Protein AF-A0A838TQT2-F1 (afdb_monomer_lite)

Secondary structure (DSSP, 8-state):
--PPP-PPP-TTTT---HHHHHHHHHHHHHHHTTT-HHHHHHHHHHHHHHH--SBTTB-HHHHHHHHHHTTSEEEETTTTEEEE-HHHHHHHHHHHHHHHHHT--S-SS-S-EEEEEEEEEEEEEEEEE--TT--GGGB-HHHHHHHHHHHH-SSS----GGG-EEEEEEEE----PPP-

Foldseek 3Di:
DDDDDDDPDDPVVVVDDLLRQLLVQLLVLCVVVVFQNVRSLVVSQVCCVVPVSDDPVDDSVNNVVVCVVVQQWDADPPPRGIGGDPVSVVVSVVVVCCVVPVPPDPDDFAFDFDPDFDDDDAFDPDKDQDDPPDDPVFWPPVQLQVQQCVVPNDPDRDGDSRSTIGTTGTDGGHDDDDDD

Radius of gyration: 27.87 Å; chains: 1; bounding box: 60×38×75 Å

pLDDT: mean 78.88, std 17.31, range [29.48, 96.0]

Sequence (180 aa):
MLGHNFSKYDPKQNGKSPFEKLLDAFTQLLTYTSGDVAEALSWLTELDKQYDLTNEEYGIGDFIEDLKEKGYIDENKQNGEIKITPKTEQGIRKKSLEEIFGKLKKTKQGNHNTFKPGGGDEINPETRAFQFGDTLEQIDFTASIRNAQINHGIDSFKMQEDDLEIKETGFKAQTSTVLM

Structure (mmCIF, N/CA/C/O backbone):
data_AF-A0A838TQT2-F1
#
_entry.id   AF-A0A838TQT2-F1
#
loop_
_atom_site.group_PDB
_atom_site.id
_atom_site.type_symbol
_atom_site.label_atom_id
_atom_site.label_alt_id
_atom_site.label_comp_id
_atom_site.label_asym_id
_atom_site.label_entity_id
_atom_site.label_seq_id
_atom_site.pdbx_PDB_ins_code
_atom_site.Cartn_x
_atom_site.Cartn_y
_atom_site.Cartn_z
_atom_site.occupancy
_atom_site.B_iso_or_equiv
_atom_site.auth_seq_id
_atom_site.auth_comp_id
_atom_site.auth_asym_id
_atom_site.auth_atom_id
_atom_site.pdbx_PDB_model_num
ATOM 1 N N . MET A 1 1 ? 25.675 -21.919 -10.572 1.00 45.66 1 MET A N 1
ATOM 2 C CA . MET A 1 1 ? 24.419 -21.138 -10.589 1.00 45.66 1 MET A CA 1
ATOM 3 C C . MET A 1 1 ? 23.723 -21.346 -9.256 1.00 45.66 1 MET A C 1
ATOM 5 O O . MET A 1 1 ? 23.476 -22.492 -8.904 1.00 45.66 1 MET A O 1
ATOM 9 N N . LEU A 1 2 ? 23.485 -20.282 -8.489 1.00 45.47 2 LEU A N 1
ATOM 10 C CA . LEU A 1 2 ? 22.696 -20.353 -7.256 1.00 45.47 2 LEU A CA 1
ATOM 11 C C . LEU A 1 2 ? 21.221 -20.486 -7.655 1.00 45.47 2 LEU A C 1
ATOM 13 O O . LEU A 1 2 ? 20.656 -19.568 -8.242 1.00 45.47 2 LEU A O 1
ATOM 17 N N . GLY A 1 3 ? 20.643 -21.668 -7.440 1.00 61.81 3 GLY A N 1
ATOM 18 C CA . GLY A 1 3 ? 19.238 -21.944 -7.741 1.00 61.81 3 GLY A CA 1
ATOM 19 C C . GLY A 1 3 ? 18.291 -21.271 -6.746 1.00 61.81 3 GLY A C 1
ATOM 20 O O . GLY A 1 3 ? 18.662 -20.993 -5.606 1.00 61.81 3 GLY A O 1
ATOM 21 N N . HIS A 1 4 ? 17.052 -21.026 -7.172 1.00 72.19 4 HIS A N 1
ATOM 22 C CA . HIS A 1 4 ? 15.995 -20.538 -6.290 1.00 72.19 4 HIS A CA 1
ATOM 23 C C . HIS A 1 4 ? 15.519 -21.665 -5.363 1.00 72.19 4 HIS A C 1
ATOM 25 O O . HIS A 1 4 ? 15.056 -22.702 -5.836 1.00 72.19 4 HIS A O 1
ATOM 31 N N . ASN A 1 5 ? 15.615 -21.449 -4.050 1.00 60.84 5 ASN A N 1
ATOM 32 C CA . ASN A 1 5 ? 15.057 -22.340 -3.036 1.00 60.84 5 ASN A CA 1
ATOM 33 C C . ASN A 1 5 ? 13.649 -21.866 -2.670 1.00 60.84 5 ASN A C 1
ATOM 35 O O . ASN A 1 5 ? 13.479 -20.768 -2.143 1.00 60.84 5 ASN A O 1
ATOM 39 N N . PHE A 1 6 ? 12.644 -22.694 -2.943 1.00 73.44 6 PHE A N 1
ATOM 40 C CA . PHE A 1 6 ? 11.276 -22.456 -2.498 1.00 73.44 6 PHE A CA 1
ATOM 41 C C . PHE A 1 6 ? 11.059 -23.204 -1.181 1.00 73.44 6 PHE A C 1
ATOM 43 O O . PHE A 1 6 ? 11.058 -24.433 -1.157 1.00 73.44 6 PHE A O 1
AT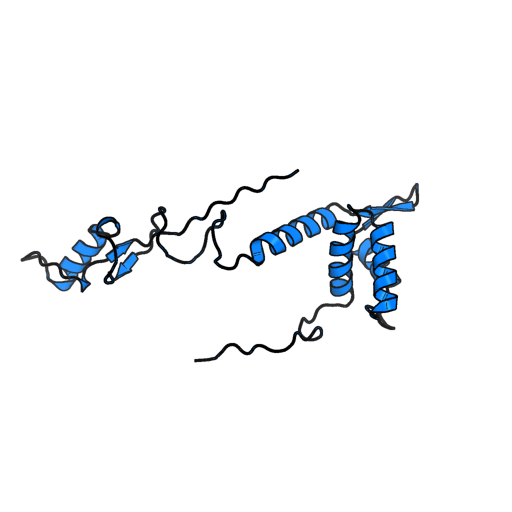OM 50 N N . SER A 1 7 ? 10.889 -22.472 -0.083 1.00 75.38 7 SER A N 1
ATOM 51 C CA . SER A 1 7 ? 10.489 -23.023 1.214 1.00 75.38 7 SER A CA 1
ATOM 52 C C . SER A 1 7 ? 9.015 -22.737 1.492 1.00 75.38 7 SER A C 1
ATOM 54 O O . SER A 1 7 ? 8.400 -21.863 0.877 1.00 75.38 7 SER A O 1
ATOM 56 N N . LYS A 1 8 ? 8.431 -23.477 2.441 1.00 70.50 8 LYS A N 1
ATOM 57 C CA . LYS A 1 8 ? 7.130 -23.102 3.005 1.00 70.50 8 LYS A CA 1
ATOM 58 C C . LYS A 1 8 ? 7.245 -21.714 3.642 1.00 70.50 8 LYS A C 1
ATOM 60 O O . LYS A 1 8 ? 8.283 -21.388 4.216 1.00 70.50 8 LYS A O 1
ATOM 65 N N . TYR A 1 9 ? 6.184 -20.920 3.513 1.00 66.62 9 TYR A N 1
ATOM 66 C CA . TYR A 1 9 ? 6.092 -19.600 4.130 1.00 66.62 9 TYR A CA 1
ATOM 67 C C . TYR A 1 9 ? 6.256 -19.729 5.648 1.00 66.62 9 TYR A C 1
ATOM 69 O O . TYR A 1 9 ? 5.469 -20.426 6.287 1.00 66.62 9 TYR A O 1
ATOM 77 N N . ASP A 1 10 ? 7.283 -19.082 6.201 1.00 64.12 10 ASP A N 1
ATOM 78 C CA . ASP A 1 10 ? 7.496 -18.981 7.642 1.00 64.12 10 ASP A CA 1
ATOM 79 C C . ASP A 1 10 ? 7.040 -17.589 8.118 1.00 64.12 10 ASP A C 1
ATOM 81 O O . ASP A 1 10 ? 7.718 -16.592 7.847 1.00 64.12 10 ASP A O 1
ATOM 85 N N . PRO A 1 11 ? 5.912 -17.481 8.845 1.00 58.66 11 PRO A N 1
ATOM 86 C CA . PRO A 1 11 ? 5.429 -16.210 9.381 1.00 58.66 11 PRO A CA 1
ATOM 87 C C . PRO A 1 11 ? 6.424 -15.538 10.341 1.00 58.66 11 PRO A C 1
ATOM 89 O O . PRO A 1 11 ? 6.315 -14.334 10.581 1.00 58.66 11 PRO A O 1
ATOM 92 N N . LYS A 1 12 ? 7.380 -16.296 10.904 1.00 61.00 12 LYS A N 1
ATOM 93 C CA . LYS A 1 12 ? 8.412 -15.795 11.821 1.00 61.00 12 LYS A CA 1
ATOM 94 C C . LYS A 1 12 ? 9.623 -15.203 11.094 1.00 61.00 12 LYS A C 1
ATOM 96 O O . LYS A 1 12 ? 10.324 -14.391 11.688 1.00 61.00 12 LYS A O 1
ATOM 101 N N . GLN A 1 13 ? 9.847 -15.533 9.817 1.00 58.41 13 GLN A N 1
ATOM 102 C CA . GLN A 1 13 ? 10.977 -14.993 9.044 1.00 58.41 13 GLN A CA 1
ATOM 103 C C . GLN A 1 13 ? 10.818 -13.516 8.669 1.00 58.41 13 GLN A C 1
ATOM 105 O O . GLN A 1 13 ? 11.816 -12.832 8.473 1.00 58.41 13 GLN A O 1
ATOM 110 N N . ASN A 1 14 ? 9.587 -13.006 8.582 1.00 59.12 14 ASN A N 1
ATOM 111 C CA . ASN A 1 14 ? 9.337 -11.645 8.100 1.00 59.12 14 ASN A CA 1
ATOM 112 C C . ASN A 1 14 ? 9.642 -10.537 9.123 1.00 59.12 14 ASN A C 1
ATOM 114 O O . ASN A 1 14 ? 9.491 -9.369 8.783 1.00 59.12 14 ASN A O 1
ATOM 118 N N . GLY A 1 15 ? 10.032 -10.866 10.362 1.00 67.75 15 GLY A N 1
ATOM 119 C CA . GLY A 1 15 ? 10.450 -9.879 11.372 1.00 67.75 15 GLY A CA 1
ATOM 120 C C . GLY A 1 15 ? 9.392 -8.838 11.774 1.00 67.75 15 GLY A C 1
ATOM 121 O O . GLY A 1 15 ? 9.711 -7.928 12.531 1.00 67.75 15 GLY A O 1
ATOM 122 N N . LYS A 1 16 ? 8.150 -8.956 11.282 1.00 78.12 16 LYS A N 1
ATOM 123 C CA . LYS A 1 16 ? 7.073 -7.999 11.552 1.00 78.12 16 LYS A CA 1
ATOM 124 C C . LYS A 1 16 ? 6.715 -7.987 13.031 1.00 78.12 16 LYS A C 1
ATOM 126 O O . LYS A 1 16 ? 6.499 -9.050 13.628 1.00 78.12 16 LYS A O 1
ATOM 131 N N . SER A 1 17 ? 6.590 -6.785 13.578 1.00 87.94 17 SER A N 1
ATOM 132 C CA . SER A 1 17 ? 6.079 -6.564 14.930 1.00 87.94 17 SER A CA 1
ATOM 133 C C . SER A 1 17 ? 4.631 -7.076 15.072 1.00 87.94 17 SER A C 1
ATOM 135 O O . SER A 1 17 ? 3.913 -7.165 14.068 1.00 87.94 17 SER A O 1
ATOM 137 N N . PRO A 1 18 ? 4.167 -7.409 16.294 1.00 89.06 18 PRO A N 1
ATOM 138 C CA . PRO A 1 18 ? 2.765 -7.770 16.543 1.00 89.06 18 PRO A CA 1
ATOM 139 C C . PRO A 1 18 ? 1.781 -6.723 15.997 1.00 89.06 18 PRO A C 1
ATOM 141 O O . PRO A 1 18 ? 0.834 -7.074 15.293 1.00 89.06 18 PRO A O 1
ATOM 144 N N . PHE A 1 19 ? 2.089 -5.437 16.205 1.00 92.56 19 PHE A N 1
ATOM 145 C CA . PHE A 1 19 ? 1.323 -4.318 15.660 1.00 92.56 19 PHE A CA 1
ATOM 146 C C . PHE A 1 19 ? 1.202 -4.373 14.132 1.00 92.56 19 PHE A C 1
ATOM 148 O O . PHE A 1 19 ? 0.105 -4.255 13.604 1.00 92.56 19 PHE A O 1
ATOM 155 N N . GLU A 1 20 ? 2.303 -4.569 13.399 1.00 90.31 20 GLU A N 1
ATOM 156 C CA . GLU A 1 20 ? 2.270 -4.601 11.928 1.00 90.31 20 GLU A CA 1
ATOM 157 C C . GLU A 1 20 ? 1.443 -5.769 11.386 1.00 90.31 20 GLU A C 1
ATOM 159 O O . GLU A 1 20 ? 0.768 -5.623 10.368 1.00 90.31 20 GLU A O 1
ATOM 164 N N . LYS A 1 21 ? 1.468 -6.923 12.064 1.00 88.94 21 LYS A N 1
ATOM 165 C CA . LYS A 1 21 ? 0.652 -8.082 11.676 1.00 88.94 21 LYS A CA 1
ATOM 166 C C . LYS A 1 21 ? -0.838 -7.785 11.820 1.00 88.94 21 LYS A C 1
ATOM 168 O O . LYS A 1 21 ? -1.605 -8.055 10.896 1.00 88.94 21 LYS A O 1
ATOM 173 N N . LEU A 1 22 ? -1.234 -7.204 12.951 1.00 93.38 22 LEU A N 1
ATOM 174 C CA . LEU A 1 22 ? -2.620 -6.819 13.202 1.00 93.38 22 LEU A CA 1
ATOM 175 C C . LEU A 1 22 ? -3.048 -5.652 12.310 1.00 93.38 22 LEU A C 1
ATOM 177 O O . LEU A 1 22 ? -4.149 -5.681 11.773 1.00 93.38 22 LEU A O 1
ATOM 181 N N . LEU A 1 23 ? -2.162 -4.687 12.051 1.00 93.62 23 LEU A N 1
ATOM 182 C CA . LEU A 1 23 ? -2.406 -3.581 11.127 1.00 93.62 23 LEU A CA 1
ATOM 183 C C . LEU A 1 23 ? -2.663 -4.088 9.709 1.00 93.62 23 LEU A C 1
ATOM 185 O O . LEU A 1 23 ? -3.572 -3.604 9.036 1.00 93.62 23 LEU A O 1
ATOM 189 N N . ASP A 1 24 ? -1.899 -5.079 9.251 1.00 91.19 24 ASP A N 1
ATOM 190 C CA . ASP A 1 24 ? -2.104 -5.683 7.941 1.00 91.19 24 ASP A CA 1
ATOM 191 C C . ASP A 1 24 ? -3.488 -6.327 7.814 1.00 91.19 24 ASP A C 1
ATOM 193 O O . ASP A 1 24 ? -4.161 -6.090 6.806 1.00 91.19 24 ASP A O 1
ATOM 197 N N . ALA A 1 25 ? -3.911 -7.090 8.827 1.00 92.62 25 ALA A N 1
ATOM 198 C CA . ALA A 1 25 ? -5.232 -7.714 8.873 1.00 92.62 25 ALA A CA 1
ATOM 199 C C . ALA A 1 25 ? -6.347 -6.663 8.979 1.00 92.62 25 ALA A C 1
ATOM 201 O O . ALA A 1 25 ? -7.283 -6.663 8.182 1.00 92.62 25 ALA A O 1
ATOM 202 N N . PHE A 1 26 ? -6.207 -5.705 9.894 1.00 94.94 26 PHE A N 1
ATOM 203 C CA . PHE A 1 26 ? -7.151 -4.612 10.106 1.00 94.94 26 PHE A CA 1
ATOM 204 C C . PHE A 1 26 ? -7.379 -3.783 8.838 1.00 94.94 26 PHE A C 1
ATOM 206 O O . PHE A 1 26 ? -8.515 -3.485 8.492 1.00 94.94 26 PHE A O 1
ATOM 213 N N . THR A 1 27 ? -6.316 -3.467 8.094 1.00 91.94 27 THR A N 1
ATOM 214 C CA . THR A 1 27 ? -6.403 -2.700 6.839 1.00 91.94 27 THR A CA 1
ATOM 215 C C . THR A 1 27 ? -7.205 -3.452 5.766 1.00 91.94 27 THR A C 1
ATOM 217 O O . THR A 1 27 ? -7.951 -2.845 4.995 1.00 91.94 27 THR A O 1
ATOM 220 N N . GLN A 1 28 ? -7.075 -4.783 5.714 1.00 90.94 28 GLN A N 1
ATOM 221 C CA . GLN A 1 28 ? -7.874 -5.616 4.812 1.00 90.94 28 GLN A CA 1
ATOM 222 C C . GLN A 1 28 ? -9.339 -5.636 5.246 1.00 90.94 28 GLN A C 1
ATOM 224 O O . GLN A 1 28 ? -10.214 -5.407 4.415 1.00 90.94 28 GLN A O 1
ATOM 229 N N . LEU A 1 29 ? -9.608 -5.837 6.539 1.00 94.00 29 LEU A N 1
ATOM 230 C CA . LEU A 1 29 ? -10.967 -5.819 7.084 1.00 94.00 29 LEU A CA 1
ATOM 231 C C . LEU A 1 29 ? -11.649 -4.471 6.845 1.00 94.00 29 LEU A C 1
ATOM 233 O O . LEU A 1 29 ? -12.763 -4.461 6.345 1.00 94.00 29 LEU A O 1
ATOM 237 N N . LEU A 1 30 ? -10.951 -3.352 7.063 1.00 93.06 30 LEU A N 1
ATOM 238 C CA . LEU A 1 30 ? -11.443 -2.006 6.747 1.00 93.06 30 LEU A CA 1
ATOM 239 C C . LEU A 1 30 ? -11.881 -1.852 5.288 1.00 93.06 30 LEU A C 1
ATOM 241 O O . LEU A 1 30 ? -12.816 -1.112 4.996 1.00 93.06 30 LEU A O 1
ATOM 245 N N . THR A 1 31 ? -11.206 -2.531 4.359 1.00 89.94 31 THR A N 1
ATOM 246 C CA . THR A 1 31 ? -11.596 -2.508 2.943 1.00 89.94 31 THR A CA 1
ATOM 247 C C . THR A 1 31 ? -12.908 -3.269 2.728 1.00 89.94 31 THR A C 1
ATOM 249 O O . THR A 1 31 ? -13.746 -2.829 1.946 1.00 89.94 31 THR A O 1
ATOM 252 N N . TYR A 1 32 ? -13.121 -4.375 3.448 1.00 91.06 32 TYR A N 1
ATOM 253 C CA . TYR A 1 32 ? -14.363 -5.152 3.388 1.00 91.06 32 TYR A CA 1
ATOM 254 C C . TYR A 1 32 ? -15.534 -4.490 4.127 1.00 91.06 32 TYR A C 1
ATOM 256 O O . TYR A 1 32 ? -16.668 -4.605 3.670 1.00 91.06 32 TYR A O 1
ATOM 264 N N . THR A 1 33 ? -15.275 -3.763 5.215 1.00 92.19 33 THR A N 1
ATOM 265 C CA . THR A 1 33 ? -16.291 -3.028 5.991 1.00 92.19 33 THR A CA 1
ATOM 266 C C . THR A 1 33 ? -16.523 -1.607 5.469 1.00 92.19 33 THR A C 1
ATOM 268 O O . THR A 1 33 ? -17.142 -0.781 6.132 1.00 92.19 33 THR A O 1
ATOM 271 N N . SER A 1 34 ? -16.020 -1.280 4.271 1.00 88.44 34 SER A N 1
ATOM 272 C CA . SER A 1 34 ? -16.180 0.043 3.645 1.00 88.44 34 SER A CA 1
ATOM 273 C C . SER A 1 34 ? -15.720 1.217 4.528 1.00 88.44 34 SER A C 1
ATOM 275 O O . SER A 1 34 ? -16.282 2.309 4.470 1.00 88.44 34 SER A O 1
ATOM 277 N N . GLY A 1 35 ? -14.682 1.004 5.338 1.00 87.44 35 GLY A N 1
ATOM 278 C CA . GLY A 1 35 ? -14.123 2.009 6.241 1.00 87.44 35 GLY A CA 1
ATOM 279 C C . GLY A 1 35 ? -14.780 2.083 7.622 1.00 87.44 35 GLY A C 1
ATOM 280 O O . GLY A 1 35 ? -14.361 2.923 8.421 1.00 87.44 35 GLY A O 1
ATOM 281 N N . ASP A 1 36 ? -15.753 1.220 7.939 1.00 92.31 36 ASP A N 1
ATOM 282 C CA . ASP A 1 36 ? -16.301 1.117 9.294 1.00 92.31 36 ASP A CA 1
ATOM 283 C C . ASP A 1 36 ? -15.262 0.485 10.236 1.00 92.31 36 ASP A C 1
ATOM 285 O O . ASP A 1 36 ? -14.933 -0.704 10.145 1.00 92.31 36 ASP A O 1
ATOM 289 N N . VAL A 1 37 ? -14.720 1.313 11.134 1.00 93.31 37 VAL A N 1
ATOM 290 C CA . VAL A 1 37 ? -13.693 0.921 12.107 1.00 93.31 37 VAL A CA 1
ATOM 291 C C . VAL A 1 37 ? -14.256 -0.016 13.169 1.00 93.31 37 VAL A C 1
ATOM 293 O O . VAL A 1 37 ? -13.567 -0.951 13.576 1.00 93.31 37 VAL A O 1
ATOM 296 N N . ALA A 1 38 ? -15.482 0.225 13.633 1.00 92.56 38 ALA A N 1
ATOM 297 C CA . ALA A 1 38 ? -16.080 -0.561 14.703 1.00 92.56 38 ALA A CA 1
ATOM 298 C C . ALA A 1 38 ? -16.357 -1.990 14.223 1.00 92.56 38 ALA A C 1
ATOM 300 O O . ALA A 1 38 ? -16.011 -2.954 14.910 1.00 92.56 38 ALA A O 1
ATOM 301 N N . GLU A 1 39 ? -16.901 -2.129 13.013 1.00 94.19 39 GLU A N 1
ATOM 302 C CA . GLU A 1 39 ? -17.118 -3.433 12.389 1.00 94.19 39 GLU A CA 1
ATOM 303 C C . GLU A 1 39 ? -15.786 -4.150 12.115 1.00 94.19 39 GLU A C 1
ATOM 305 O O . GLU A 1 39 ? -15.624 -5.317 12.478 1.00 94.19 39 GLU A O 1
ATOM 310 N N . ALA A 1 40 ? -14.786 -3.441 11.576 1.00 95.50 40 ALA A N 1
ATOM 311 C CA . ALA A 1 40 ? -13.473 -4.024 11.298 1.00 95.50 40 ALA A CA 1
ATOM 312 C C . ALA A 1 40 ? -12.770 -4.530 12.570 1.00 95.50 40 ALA A C 1
ATOM 314 O O . ALA A 1 40 ? -12.193 -5.618 12.563 1.00 95.50 40 ALA A O 1
ATOM 315 N N . LEU A 1 41 ? -12.832 -3.777 13.674 1.00 94.75 41 LEU A N 1
ATOM 316 C CA . LEU A 1 41 ? -12.283 -4.203 14.966 1.00 94.75 41 LEU A CA 1
ATOM 317 C C . LEU A 1 41 ? -13.054 -5.390 15.554 1.00 94.75 41 LEU A C 1
ATOM 319 O O . LEU A 1 41 ? -12.443 -6.287 16.140 1.00 94.75 41 LEU A O 1
ATOM 323 N N . SER A 1 42 ? -14.376 -5.435 15.373 1.00 94.94 42 SER A N 1
ATOM 324 C CA . SER A 1 42 ? -15.189 -6.577 15.797 1.00 94.94 42 SER A CA 1
ATOM 325 C C . SER A 1 42 ? -14.776 -7.854 15.063 1.00 94.94 42 SER A C 1
ATOM 327 O O . SER A 1 42 ? -14.540 -8.877 15.708 1.00 94.94 42 SER A O 1
ATOM 329 N N . TRP A 1 43 ? -14.607 -7.789 13.740 1.00 96.00 43 TRP A N 1
ATOM 330 C CA . TRP A 1 43 ? -14.148 -8.933 12.950 1.00 96.00 43 TRP A CA 1
ATOM 331 C C . TRP A 1 43 ? -12.709 -9.321 13.286 1.00 96.00 43 TRP A C 1
ATOM 333 O O . TRP A 1 43 ? -12.408 -10.508 13.380 1.00 96.00 43 TRP A O 1
ATOM 343 N N . LEU A 1 44 ? -11.826 -8.347 13.527 1.00 95.50 44 LEU A N 1
ATOM 344 C CA . LEU A 1 44 ? -10.451 -8.618 13.949 1.00 95.50 44 LEU A CA 1
ATOM 345 C C . LEU A 1 44 ? -10.412 -9.359 15.289 1.00 95.50 44 LEU A C 1
ATOM 347 O O . LEU A 1 44 ? -9.644 -10.300 15.444 1.00 95.50 44 LEU A O 1
ATOM 351 N N . THR A 1 45 ? -11.274 -8.968 16.229 1.00 94.75 45 THR A N 1
ATOM 352 C CA . THR A 1 45 ? -11.404 -9.637 17.530 1.00 94.75 45 THR A CA 1
ATOM 353 C C . THR A 1 45 ? -11.902 -11.074 17.376 1.00 94.75 45 THR A C 1
ATOM 355 O O . THR A 1 45 ? -11.459 -11.967 18.092 1.00 94.75 45 THR A O 1
ATOM 358 N N . GLU A 1 46 ? -12.821 -11.325 16.444 1.00 94.38 46 GLU A N 1
ATOM 359 C CA . GLU A 1 46 ? -13.299 -12.683 16.172 1.00 94.38 46 GLU A CA 1
ATOM 360 C C . GLU A 1 46 ? -12.220 -13.550 15.508 1.00 94.38 46 GLU A C 1
ATOM 362 O O . GLU A 1 46 ? -12.054 -14.714 15.866 1.00 94.38 46 GLU A O 1
ATOM 367 N N . LEU A 1 47 ? -11.431 -12.977 14.596 1.00 93.12 47 LEU A N 1
ATOM 368 C CA . LEU A 1 47 ? -10.281 -13.664 14.007 1.00 93.12 47 LEU A CA 1
ATOM 369 C C . LEU A 1 47 ? -9.205 -13.976 15.046 1.00 93.12 47 LEU A C 1
ATOM 371 O O . LEU A 1 47 ? -8.644 -15.067 15.025 1.00 93.12 47 LEU A O 1
ATOM 375 N N . ASP A 1 48 ? -8.939 -13.050 15.962 1.00 92.75 48 ASP A N 1
ATOM 376 C CA . ASP A 1 48 ? -7.990 -13.263 17.049 1.00 92.75 48 ASP A CA 1
ATOM 377 C C . ASP A 1 48 ? -8.390 -14.455 17.928 1.00 92.75 48 ASP A C 1
ATOM 379 O O . ASP A 1 48 ? -7.570 -15.332 18.167 1.00 92.75 48 ASP A O 1
ATOM 383 N N . LYS A 1 49 ? -9.673 -14.578 18.292 1.00 91.62 49 LYS A N 1
ATOM 384 C CA . LYS A 1 49 ? -10.180 -15.737 19.052 1.00 91.62 49 LYS A CA 1
ATOM 385 C C . LYS A 1 49 ? -10.038 -17.073 18.325 1.00 91.62 49 LYS A C 1
ATOM 387 O O . LYS A 1 49 ? -9.968 -18.111 18.975 1.00 91.62 49 LYS A O 1
ATOM 392 N N . GLN A 1 50 ? -10.102 -17.071 16.995 1.00 91.69 50 GLN A N 1
ATOM 393 C CA . GLN A 1 50 ? -10.058 -18.300 16.197 1.00 91.69 50 GLN A CA 1
ATOM 394 C C . GLN A 1 50 ? -8.635 -18.727 15.835 1.00 91.69 50 GLN A C 1
ATOM 396 O O . GLN A 1 50 ? -8.390 -19.919 15.649 1.00 91.69 50 GLN A O 1
ATOM 401 N N . TYR A 1 51 ? -7.724 -17.766 15.686 1.00 89.38 51 TYR A N 1
ATOM 402 C CA . TYR A 1 51 ? -6.387 -17.991 15.138 1.00 89.38 51 TYR A CA 1
ATOM 403 C C . TYR A 1 51 ? -5.249 -17.582 16.079 1.00 89.38 51 TYR A C 1
ATOM 405 O O . TYR A 1 51 ? -4.095 -17.686 15.662 1.00 89.38 51 TYR A O 1
ATOM 413 N N . ASP A 1 52 ? -5.559 -17.125 17.297 1.00 88.69 52 ASP A N 1
ATOM 414 C CA . ASP A 1 52 ? -4.599 -16.663 18.307 1.00 88.69 52 ASP A CA 1
ATOM 415 C C . ASP A 1 52 ? -3.583 -15.677 17.692 1.00 88.69 52 ASP A C 1
ATOM 417 O O . ASP A 1 52 ? -2.374 -15.923 17.639 1.00 88.69 52 ASP A O 1
ATOM 421 N N . LEU A 1 53 ? -4.095 -14.578 17.118 1.00 85.75 53 LEU A N 1
ATOM 422 C CA . LEU A 1 53 ? -3.272 -13.580 16.418 1.00 85.75 53 LEU A CA 1
ATOM 423 C C . LEU A 1 53 ? -2.417 -12.754 17.393 1.00 85.75 53 LEU A C 1
ATOM 425 O O . LEU A 1 53 ? -1.361 -12.238 17.010 1.00 85.75 53 LEU A O 1
ATOM 429 N N . THR A 1 54 ? -2.891 -12.626 18.628 1.00 88.81 54 THR A N 1
ATOM 430 C CA . THR A 1 54 ? -2.274 -11.932 19.757 1.00 88.81 54 THR A CA 1
ATOM 431 C C . THR A 1 54 ? -1.549 -12.896 20.701 1.00 88.81 54 THR A C 1
ATOM 433 O O . THR A 1 54 ? -1.533 -14.111 20.509 1.00 88.81 54 THR A O 1
ATOM 436 N N . ASN A 1 55 ? -0.872 -12.352 21.712 1.00 85.88 55 ASN A N 1
ATOM 437 C CA . ASN A 1 55 ? -0.225 -13.131 22.767 1.00 85.88 55 ASN A CA 1
ATOM 438 C C . ASN A 1 55 ? -0.414 -12.453 24.137 1.00 85.88 55 ASN A C 1
ATOM 440 O O . ASN A 1 55 ? -1.018 -11.389 24.232 1.00 85.88 55 ASN A O 1
ATOM 444 N N . GLU A 1 56 ? 0.129 -13.055 25.201 1.00 84.56 56 GLU A N 1
ATOM 445 C CA . GLU A 1 56 ? 0.043 -12.503 26.566 1.00 84.56 56 GLU A CA 1
ATOM 446 C C . GLU A 1 56 ? 0.699 -11.117 26.718 1.00 84.56 56 GLU A C 1
ATOM 448 O O . GLU A 1 56 ? 0.380 -10.392 27.656 1.00 84.56 56 GLU A O 1
ATOM 453 N N . GLU A 1 57 ? 1.608 -10.743 25.814 1.00 86.88 57 GLU A N 1
ATOM 454 C CA . GLU A 1 57 ? 2.334 -9.468 25.854 1.00 86.88 57 GLU A CA 1
ATOM 455 C C . GLU A 1 57 ? 1.657 -8.356 25.038 1.00 86.88 57 GLU A C 1
ATOM 457 O O . GLU A 1 57 ? 1.954 -7.183 25.257 1.00 86.88 57 GLU A O 1
ATOM 462 N N . TYR A 1 58 ? 0.804 -8.705 24.069 1.00 91.94 58 TYR A N 1
ATOM 463 C CA . TYR A 1 58 ? 0.213 -7.758 23.130 1.00 91.94 58 TYR A CA 1
ATOM 464 C C . TYR A 1 58 ? -1.143 -8.250 22.617 1.00 91.94 58 TYR A C 1
ATOM 466 O O . TYR A 1 58 ? -1.206 -9.159 21.783 1.00 91.94 58 TYR A O 1
ATOM 474 N N . GLY A 1 59 ? -2.218 -7.615 23.087 1.00 93.50 59 GLY A N 1
ATOM 475 C CA . GLY A 1 59 ? -3.604 -7.930 22.749 1.00 93.50 59 GLY A CA 1
ATOM 476 C C . GLY A 1 59 ? -4.266 -6.954 21.769 1.00 93.50 59 GLY A C 1
ATOM 477 O O . GLY A 1 59 ? -3.690 -5.957 21.332 1.00 93.50 59 GLY A O 1
ATOM 478 N N . ILE A 1 60 ? -5.544 -7.207 21.461 1.00 93.44 60 ILE A N 1
ATOM 479 C CA . ILE A 1 60 ? -6.370 -6.298 20.643 1.00 93.44 60 ILE A CA 1
ATOM 480 C C . ILE A 1 60 ? -6.554 -4.929 21.319 1.00 93.44 60 ILE A C 1
ATOM 482 O O . ILE A 1 60 ? -6.625 -3.914 20.632 1.00 93.44 60 ILE A O 1
ATOM 486 N N . GLY A 1 61 ? -6.601 -4.879 22.654 1.00 92.88 61 GLY A N 1
ATOM 487 C CA . GLY A 1 61 ? -6.670 -3.614 23.394 1.00 92.88 61 GLY A CA 1
ATOM 488 C C . GLY A 1 61 ? -5.439 -2.737 23.156 1.00 92.88 61 GLY A C 1
ATOM 489 O O . GLY A 1 61 ? -5.584 -1.571 22.790 1.00 92.88 61 GLY A O 1
ATOM 490 N N . ASP A 1 62 ? -4.244 -3.325 23.265 1.00 94.75 62 ASP A N 1
ATOM 491 C CA . ASP A 1 62 ? -2.973 -2.638 22.999 1.00 94.75 62 ASP A CA 1
ATOM 492 C C . ASP A 1 62 ? -2.891 -2.173 21.543 1.00 94.75 62 ASP A C 1
ATOM 494 O O . ASP A 1 62 ? -2.453 -1.060 21.257 1.00 94.75 62 ASP A O 1
ATOM 498 N N . PHE A 1 63 ? -3.395 -2.993 20.617 1.00 95.81 63 PHE A N 1
ATOM 499 C CA . PHE A 1 63 ? -3.497 -2.635 19.207 1.00 95.81 63 PHE A CA 1
ATOM 500 C C . PHE A 1 63 ? -4.382 -1.408 18.957 1.00 95.81 63 PHE A C 1
ATOM 502 O O . PHE A 1 63 ? -4.009 -0.539 18.169 1.00 95.81 63 PHE A O 1
ATOM 509 N N . ILE A 1 64 ? -5.539 -1.310 19.618 1.00 94.12 64 ILE A N 1
ATOM 510 C CA . ILE A 1 64 ? -6.449 -0.164 19.470 1.00 94.12 64 ILE A CA 1
ATOM 511 C C . ILE A 1 64 ? -5.798 1.120 19.994 1.00 94.12 64 ILE A C 1
ATOM 513 O O . ILE A 1 64 ? -5.884 2.156 19.332 1.00 94.12 64 ILE A O 1
ATOM 517 N N . GLU A 1 65 ? -5.124 1.061 21.143 1.00 94.00 65 GLU A N 1
ATOM 518 C CA . GLU A 1 65 ? -4.389 2.210 21.685 1.00 94.00 65 GLU A CA 1
ATOM 519 C C . GLU A 1 65 ? -3.239 2.622 20.758 1.00 94.00 65 GLU A C 1
ATOM 521 O O . GLU A 1 65 ? -3.122 3.795 20.403 1.00 94.00 65 GLU A O 1
ATOM 526 N N . ASP A 1 66 ? -2.476 1.659 20.240 1.00 95.44 66 ASP A N 1
ATOM 527 C CA . ASP A 1 66 ? -1.430 1.906 19.247 1.00 95.44 66 ASP A CA 1
ATOM 528 C C . ASP A 1 66 ? -1.979 2.548 17.960 1.00 95.44 66 ASP A C 1
ATOM 530 O O . ASP A 1 66 ? -1.320 3.401 17.355 1.00 95.44 66 ASP A O 1
ATOM 534 N N . LEU A 1 67 ? -3.172 2.146 17.501 1.00 95.19 67 LEU A N 1
ATOM 535 C CA . LE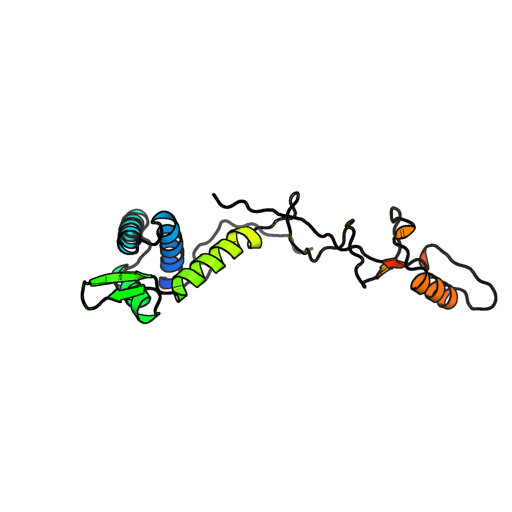U A 1 67 ? -3.822 2.761 16.341 1.00 95.19 67 LEU A CA 1
ATOM 536 C C . LEU A 1 67 ? -4.150 4.235 16.605 1.00 95.19 67 LEU A C 1
ATOM 538 O O . LEU A 1 67 ? -3.983 5.050 15.693 1.00 95.19 67 LEU A O 1
ATOM 542 N N . LYS A 1 68 ? -4.587 4.585 17.821 1.00 92.75 68 LYS A N 1
ATOM 543 C CA . LYS A 1 68 ? -4.845 5.977 18.224 1.00 92.75 68 LYS A CA 1
ATOM 544 C C . LYS A 1 68 ? -3.541 6.763 18.348 1.00 92.75 68 LYS A C 1
ATOM 546 O O . LYS A 1 68 ? -3.398 7.810 17.720 1.00 92.75 68 LYS A O 1
ATOM 551 N N . GLU A 1 69 ? -2.560 6.238 19.081 1.00 94.38 69 GLU A N 1
ATOM 552 C CA . GLU A 1 69 ? -1.274 6.902 19.331 1.00 94.38 69 GLU A CA 1
ATOM 553 C C . GLU A 1 69 ? -0.507 7.164 18.029 1.00 94.38 69 GLU A C 1
ATOM 555 O O . GLU A 1 69 ? 0.000 8.261 17.787 1.00 94.38 69 GLU A O 1
ATOM 560 N N . LYS A 1 70 ? -0.482 6.177 17.127 1.00 93.94 70 LYS A N 1
ATOM 561 C CA . LYS A 1 70 ? 0.175 6.303 15.819 1.00 93.94 70 LYS A CA 1
ATOM 562 C C . LYS A 1 70 ? -0.687 7.058 14.800 1.00 93.94 70 LYS A C 1
ATOM 564 O O . LYS A 1 70 ? -0.247 7.219 13.655 1.00 93.94 70 LYS A O 1
ATOM 569 N N . GLY A 1 71 ? -1.882 7.519 15.173 1.00 93.62 71 GLY A N 1
ATOM 570 C CA . GLY A 1 71 ? -2.757 8.359 14.355 1.00 93.62 71 GLY A CA 1
ATOM 571 C C . GLY A 1 71 ? -3.370 7.650 13.147 1.00 93.62 71 GLY A C 1
ATOM 572 O O . GLY A 1 71 ? -3.523 8.271 12.096 1.00 93.62 71 GLY A O 1
ATOM 573 N N . TYR A 1 72 ? -3.662 6.352 13.250 1.00 93.56 72 TYR A N 1
ATOM 574 C CA . TYR A 1 72 ? -4.404 5.592 12.236 1.00 93.56 72 TYR A CA 1
ATOM 575 C C . TYR A 1 72 ? -5.925 5.724 12.407 1.00 93.56 72 TYR A C 1
ATOM 577 O O . TYR A 1 72 ? -6.667 5.751 11.421 1.00 93.56 72 TYR A O 1
ATOM 585 N N . ILE A 1 73 ? -6.392 5.837 13.645 1.00 93.38 73 ILE A N 1
ATOM 586 C CA . ILE A 1 73 ? -7.791 6.116 13.968 1.00 93.38 73 ILE A CA 1
ATOM 587 C C . ILE A 1 73 ? -7.857 7.332 14.887 1.00 93.38 73 ILE A C 1
ATOM 589 O O . ILE A 1 73 ? -6.912 7.606 15.623 1.00 93.38 73 ILE A O 1
ATOM 593 N N . ASP A 1 74 ? -8.965 8.055 14.825 1.00 90.88 74 ASP A N 1
ATOM 594 C CA . ASP A 1 74 ? -9.265 9.167 15.717 1.00 90.88 74 ASP A CA 1
ATOM 595 C C . ASP A 1 74 ? -10.641 8.947 16.346 1.00 90.88 74 ASP A C 1
ATOM 597 O O . ASP A 1 74 ? -11.543 8.387 15.718 1.00 90.88 74 ASP A O 1
ATOM 601 N N . GLU A 1 75 ? -10.787 9.367 17.595 1.00 87.25 75 GLU A N 1
ATOM 602 C CA . GLU A 1 75 ? -12.021 9.248 18.358 1.00 87.25 75 GLU A CA 1
ATOM 603 C C . GLU A 1 75 ? -12.600 10.639 18.578 1.00 87.25 75 GLU A C 1
ATOM 605 O O . GLU A 1 75 ? -12.007 11.510 19.225 1.00 87.25 75 GLU A O 1
ATOM 610 N N . ASN A 1 76 ? -13.799 10.860 18.050 1.00 83.12 76 ASN A N 1
ATOM 611 C CA . ASN A 1 76 ? -14.481 12.118 18.258 1.00 83.12 76 ASN A CA 1
ATOM 612 C C . ASN A 1 76 ? -14.962 12.217 19.713 1.00 83.12 76 ASN A C 1
ATOM 614 O O . ASN A 1 76 ? -15.911 11.561 20.138 1.00 83.12 76 ASN A O 1
ATOM 618 N N . LYS A 1 77 ? -14.334 13.124 20.465 1.00 76.81 77 LYS A N 1
ATOM 619 C CA . LYS A 1 77 ? -14.581 13.364 21.897 1.00 76.81 77 LYS A CA 1
ATOM 620 C C . LYS A 1 77 ? -16.024 13.753 22.247 1.00 76.81 77 LYS A C 1
ATOM 622 O O . LYS A 1 77 ? -16.373 13.733 23.421 1.00 76.81 77 LYS A O 1
ATOM 627 N N . GLN A 1 78 ? -16.842 14.157 21.273 1.00 76.31 78 GLN A N 1
ATOM 628 C CA . GLN A 1 78 ? -18.224 14.585 21.515 1.00 76.31 78 GLN A CA 1
ATOM 629 C C . GLN A 1 78 ? -19.239 13.442 21.436 1.00 76.31 78 GLN A C 1
ATOM 631 O O . GLN A 1 78 ? -20.252 13.490 22.129 1.00 76.31 78 GLN A O 1
ATOM 636 N N . ASN A 1 79 ? -18.996 12.440 20.592 1.00 79.19 79 ASN A N 1
ATOM 637 C CA . ASN A 1 79 ? -19.945 11.355 20.326 1.00 79.19 79 ASN A CA 1
ATOM 638 C C . ASN A 1 79 ? -19.338 9.948 20.488 1.00 79.19 79 ASN A C 1
ATOM 640 O O . ASN A 1 79 ? -20.069 8.973 20.350 1.00 79.19 79 ASN A O 1
ATOM 644 N N . GLY A 1 80 ? -18.038 9.837 20.786 1.00 78.12 80 GLY A N 1
ATOM 645 C CA . GLY A 1 80 ? -17.321 8.562 20.912 1.00 78.12 80 GLY A CA 1
ATOM 646 C C . GLY A 1 80 ? -17.146 7.823 19.582 1.00 78.12 80 GLY A C 1
ATOM 647 O O . GLY A 1 80 ? -16.811 6.642 19.568 1.00 78.12 80 GLY A O 1
ATOM 648 N N . GLU A 1 81 ? -17.415 8.483 18.454 1.00 83.94 81 GLU A N 1
ATOM 649 C CA . GLU A 1 81 ? -17.339 7.859 17.138 1.00 83.94 81 GLU A CA 1
ATOM 650 C C . GLU A 1 81 ? -15.877 7.738 16.705 1.00 83.94 81 GLU A C 1
ATOM 652 O O . GLU A 1 81 ? -15.154 8.736 16.629 1.00 83.94 81 GLU A O 1
ATOM 657 N N . ILE A 1 82 ? -15.451 6.512 16.409 1.00 88.31 82 ILE A N 1
ATOM 658 C CA . ILE A 1 82 ? -14.096 6.210 15.951 1.00 88.31 82 ILE A CA 1
ATOM 659 C C . ILE A 1 82 ? -14.081 6.214 14.424 1.00 88.31 82 ILE A C 1
ATOM 661 O O . ILE A 1 82 ? -14.865 5.510 13.789 1.00 88.31 82 ILE A O 1
ATOM 665 N N . LYS A 1 83 ? -13.172 6.986 13.828 1.00 91.69 83 LYS A N 1
ATOM 666 C CA . LYS A 1 83 ? -12.999 7.078 12.372 1.00 91.69 83 LYS A CA 1
ATOM 667 C C . LYS A 1 83 ? -11.559 6.837 11.972 1.00 91.69 83 LYS A C 1
ATOM 669 O O . LYS A 1 83 ? -10.634 7.099 12.737 1.00 91.69 83 LYS A O 1
ATOM 674 N N . ILE A 1 84 ? -11.367 6.368 10.745 1.00 93.19 84 ILE A N 1
ATOM 675 C CA . ILE A 1 84 ? -10.040 6.332 10.136 1.00 93.19 84 ILE A CA 1
ATOM 676 C C . ILE A 1 84 ? -9.532 7.753 9.886 1.00 93.19 84 ILE A C 1
ATOM 678 O O . ILE A 1 84 ? -10.296 8.662 9.562 1.00 93.19 84 ILE A O 1
ATOM 682 N N . THR A 1 85 ? -8.224 7.945 10.016 1.00 93.69 85 THR A N 1
ATOM 683 C CA . THR A 1 85 ? -7.575 9.211 9.668 1.00 93.69 85 THR A CA 1
ATOM 684 C C . THR A 1 85 ? -7.192 9.246 8.182 1.00 93.69 85 THR A C 1
ATOM 686 O O . THR A 1 85 ? -7.058 8.194 7.543 1.00 93.69 85 THR A O 1
ATOM 689 N N . PRO A 1 86 ? -6.889 10.434 7.619 1.00 93.06 86 PRO A N 1
ATOM 690 C CA . PRO A 1 86 ? -6.344 10.542 6.262 1.00 93.06 86 PRO A CA 1
ATOM 691 C C . PRO A 1 86 ? -5.065 9.714 6.041 1.00 93.06 86 PRO A C 1
ATOM 693 O O . PRO A 1 86 ? -4.813 9.243 4.932 1.00 93.06 86 PRO A O 1
ATOM 696 N N . LYS A 1 87 ? -4.271 9.492 7.101 1.00 92.19 87 LYS A N 1
ATOM 697 C CA . LYS A 1 87 ? -3.082 8.625 7.073 1.00 92.19 87 LYS A CA 1
ATOM 698 C C . LYS A 1 87 ? -3.457 7.185 6.720 1.00 92.19 87 LYS A C 1
ATOM 700 O O . LYS A 1 87 ? -2.799 6.568 5.883 1.00 92.19 87 LYS A O 1
ATOM 705 N N . THR A 1 88 ? -4.516 6.665 7.333 1.00 92.06 88 THR A N 1
ATOM 706 C CA . THR A 1 88 ? -5.012 5.307 7.078 1.00 92.06 88 THR A CA 1
ATOM 707 C C . THR A 1 88 ? -5.595 5.182 5.683 1.00 92.06 88 THR A C 1
ATOM 709 O O . THR A 1 88 ? -5.245 4.244 4.972 1.00 92.06 88 THR A O 1
ATOM 7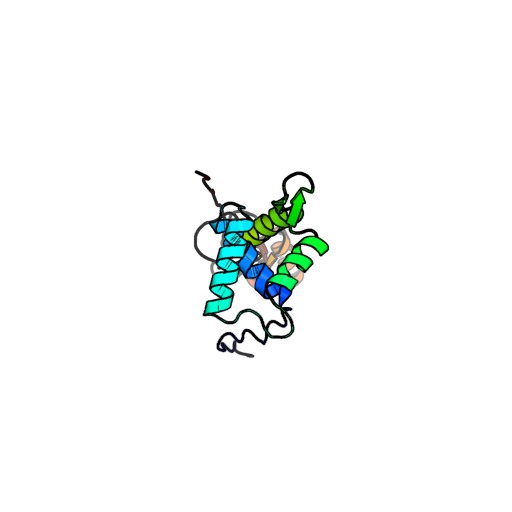12 N N . GLU A 1 89 ? -6.395 6.154 5.235 1.00 90.44 89 GLU A N 1
ATOM 713 C CA . GLU A 1 89 ? -6.909 6.160 3.860 1.00 90.44 89 GLU A CA 1
ATOM 714 C C . GLU A 1 89 ? -5.781 6.134 2.822 1.00 90.44 89 GLU A C 1
ATOM 716 O O . GLU A 1 89 ? -5.819 5.357 1.865 1.00 90.44 89 GLU A O 1
ATOM 721 N N . GLN A 1 90 ? -4.750 6.963 3.009 1.00 90.44 90 GLN A N 1
ATOM 722 C CA . GLN A 1 90 ? -3.593 6.992 2.119 1.00 90.44 90 GLN A CA 1
ATOM 723 C C . GLN A 1 90 ? -2.825 5.663 2.146 1.00 90.44 90 GLN A C 1
ATOM 725 O O . GLN A 1 90 ? -2.406 5.176 1.093 1.00 90.44 90 GLN A O 1
ATOM 730 N N . GLY A 1 91 ? -2.664 5.067 3.330 1.00 87.62 91 GLY A N 1
ATOM 731 C CA . GLY A 1 91 ? -2.035 3.761 3.513 1.00 87.62 91 GLY A CA 1
ATOM 732 C C . GLY A 1 91 ? -2.781 2.647 2.780 1.00 87.62 91 GLY A C 1
ATOM 733 O O . GLY A 1 91 ? -2.158 1.910 2.015 1.00 87.62 91 GLY A O 1
ATOM 734 N N . ILE A 1 92 ? -4.110 2.581 2.934 1.00 87.56 92 ILE A N 1
ATOM 735 C CA . ILE A 1 92 ? -4.975 1.633 2.215 1.00 87.56 92 ILE A CA 1
ATOM 736 C C . ILE A 1 92 ? -4.788 1.806 0.711 1.00 87.56 92 ILE A C 1
ATOM 738 O O . ILE A 1 92 ? -4.439 0.849 0.029 1.00 87.56 92 ILE A O 1
ATOM 742 N N . ARG A 1 93 ? -4.926 3.034 0.193 1.00 87.12 93 ARG A N 1
ATOM 743 C CA . ARG A 1 93 ? -4.783 3.307 -1.247 1.00 87.12 93 ARG A CA 1
ATOM 744 C C . ARG A 1 93 ? -3.418 2.874 -1.774 1.00 87.12 93 ARG A C 1
ATOM 746 O O . ARG A 1 93 ? -3.349 2.220 -2.811 1.00 87.12 93 ARG A O 1
ATOM 753 N N . LYS A 1 94 ? -2.334 3.203 -1.066 1.00 86.19 94 LYS A N 1
ATOM 754 C CA . LYS A 1 94 ? -0.976 2.800 -1.454 1.00 86.19 94 LYS A CA 1
ATOM 755 C C . LYS A 1 94 ? -0.838 1.277 -1.480 1.00 86.19 94 LYS A C 1
ATOM 757 O O . LYS A 1 94 ? -0.335 0.743 -2.463 1.00 86.19 94 LYS A O 1
ATOM 762 N N . LYS A 1 95 ? -1.326 0.586 -0.448 1.00 81.69 95 LYS A N 1
ATOM 763 C CA . LYS A 1 95 ? -1.284 -0.878 -0.359 1.00 81.69 95 LYS A CA 1
ATOM 764 C C . LYS A 1 95 ? -2.114 -1.538 -1.460 1.00 81.69 95 LYS A C 1
ATOM 766 O O . LYS A 1 95 ? -1.629 -2.459 -2.103 1.00 81.69 95 LYS A O 1
ATOM 771 N N . SER A 1 96 ? -3.312 -1.031 -1.753 1.00 81.50 96 SER A N 1
ATOM 772 C CA . SER A 1 96 ? -4.129 -1.510 -2.873 1.00 81.50 96 SER A CA 1
ATOM 773 C C . SER A 1 96 ? -3.411 -1.330 -4.213 1.00 81.50 96 SER A C 1
ATOM 775 O O . SER A 1 96 ? -3.403 -2.245 -5.030 1.00 81.50 96 SER A O 1
ATOM 777 N N . LEU A 1 97 ? -2.750 -0.188 -4.435 1.00 80.81 97 LEU A N 1
ATOM 778 C CA . LEU A 1 97 ? -1.943 0.041 -5.638 1.00 80.81 97 LEU A CA 1
ATOM 779 C C . LEU A 1 97 ? -0.735 -0.905 -5.705 1.00 80.81 97 LEU A C 1
ATOM 781 O O . LEU A 1 97 ? -0.449 -1.436 -6.772 1.00 80.81 97 LEU A O 1
ATOM 785 N N . GLU A 1 98 ? -0.050 -1.160 -4.590 1.00 76.56 98 GLU A N 1
ATOM 786 C CA . GLU A 1 98 ? 1.036 -2.146 -4.512 1.00 76.56 98 GLU A CA 1
ATOM 787 C C . GLU A 1 98 ? 0.540 -3.583 -4.721 1.00 76.56 98 GLU A C 1
ATOM 789 O O . GLU A 1 98 ? 1.244 -4.391 -5.316 1.00 76.56 98 GLU A O 1
ATOM 794 N N . GLU A 1 99 ? -0.668 -3.939 -4.297 1.00 72.00 99 GLU A N 1
ATOM 795 C CA . GLU A 1 99 ? -1.225 -5.267 -4.569 1.00 72.00 99 GLU A CA 1
ATOM 796 C C . GLU A 1 99 ? -1.617 -5.436 -6.040 1.00 72.00 99 GLU A C 1
ATOM 798 O O . GLU A 1 99 ? -1.321 -6.480 -6.631 1.00 72.00 99 GLU A O 1
ATOM 803 N N . ILE A 1 100 ? -2.225 -4.406 -6.640 1.00 71.56 100 ILE A N 1
ATOM 804 C CA . ILE A 1 100 ? -2.607 -4.388 -8.058 1.00 71.56 100 ILE A CA 1
ATOM 805 C C . ILE A 1 100 ? -1.356 -4.376 -8.949 1.00 71.56 100 ILE A C 1
ATOM 807 O O . ILE A 1 100 ? -1.270 -5.141 -9.909 1.00 71.56 100 ILE A O 1
ATOM 811 N N . PHE A 1 101 ? -0.369 -3.534 -8.631 1.00 67.75 101 PHE A N 1
ATOM 812 C CA . PHE A 1 101 ? 0.775 -3.268 -9.506 1.00 67.75 101 PHE A CA 1
ATOM 813 C C . PHE A 1 101 ? 2.082 -3.947 -9.071 1.00 67.75 101 PHE A C 1
ATOM 815 O O . PHE A 1 101 ? 2.927 -4.256 -9.905 1.00 67.75 101 PHE A O 1
ATOM 822 N N . GLY A 1 102 ? 2.264 -4.270 -7.795 1.00 64.19 102 GLY A N 1
ATOM 823 C CA . GLY A 1 102 ? 3.443 -4.995 -7.298 1.00 64.19 102 GLY A CA 1
ATOM 824 C C . GLY A 1 102 ? 3.445 -6.480 -7.668 1.00 64.19 102 GLY A C 1
ATOM 825 O O . GLY A 1 102 ? 4.503 -7.106 -7.722 1.00 64.19 102 GLY A O 1
ATOM 826 N N . LYS A 1 103 ? 2.276 -7.048 -7.997 1.00 57.00 103 LYS A N 1
ATOM 827 C CA . LYS A 1 103 ? 2.134 -8.419 -8.519 1.00 57.00 103 LYS A CA 1
ATOM 828 C C . LYS A 1 103 ? 2.094 -8.493 -10.044 1.00 57.00 103 LYS A C 1
ATOM 830 O O . LYS A 1 103 ? 1.769 -9.560 -10.569 1.00 57.00 103 LYS A O 1
ATOM 835 N N . LEU A 1 104 ? 2.445 -7.420 -10.762 1.00 51.88 104 LEU A N 1
ATOM 836 C CA . LEU A 1 104 ? 2.586 -7.447 -12.220 1.00 51.88 104 LEU A CA 1
ATOM 837 C C . LEU A 1 104 ? 3.733 -8.377 -12.636 1.00 51.88 104 LEU A C 1
ATOM 839 O O . LEU A 1 104 ? 4.849 -7.977 -12.960 1.00 51.88 104 LEU A O 1
ATOM 843 N N . LYS A 1 105 ? 3.437 -9.674 -12.656 1.00 49.12 105 LYS A N 1
ATOM 844 C CA . LYS A 1 105 ? 4.152 -10.653 -13.457 1.00 49.12 105 LYS A CA 1
ATOM 845 C C . LYS A 1 105 ? 3.938 -10.273 -14.918 1.00 49.12 105 LYS A C 1
ATOM 847 O O . LYS A 1 105 ? 2.833 -9.889 -15.293 1.00 49.12 105 LYS A O 1
ATOM 852 N N . LYS A 1 106 ? 4.984 -10.446 -15.732 1.00 41.81 106 LYS A N 1
ATOM 853 C CA . LYS A 1 106 ? 4.980 -10.350 -17.201 1.00 41.81 106 LYS A CA 1
ATOM 854 C C . LYS A 1 106 ? 3.871 -11.244 -17.777 1.00 41.81 106 LYS A C 1
ATOM 856 O O . LYS A 1 106 ? 4.116 -12.388 -18.141 1.00 41.81 106 LYS A O 1
ATOM 861 N N . THR A 1 107 ? 2.638 -10.765 -17.793 1.00 42.59 107 THR A N 1
ATOM 862 C CA . THR A 1 107 ? 1.482 -11.447 -18.367 1.00 42.59 107 THR A CA 1
ATOM 863 C C . THR A 1 107 ? 0.624 -10.413 -19.080 1.00 42.59 107 THR A C 1
ATOM 865 O O . THR A 1 107 ? 0.748 -9.216 -18.839 1.00 42.59 107 THR A O 1
ATOM 868 N N . LYS A 1 108 ? -0.113 -10.908 -20.072 1.00 46.00 108 LYS A N 1
ATOM 869 C CA . LYS A 1 108 ? -0.689 -10.187 -21.210 1.00 46.00 108 LYS A CA 1
ATOM 870 C C . LYS A 1 108 ? -1.327 -8.828 -20.860 1.00 46.00 108 LYS A C 1
ATOM 872 O O . LYS A 1 108 ? -2.159 -8.761 -19.971 1.00 46.00 108 LYS A O 1
ATOM 877 N N . GLN A 1 109 ? -0.966 -7.827 -21.674 1.00 38.03 109 GLN A N 1
ATOM 878 C CA . GLN A 1 109 ? -1.669 -6.565 -21.980 1.00 38.03 109 GLN A CA 1
ATOM 879 C C . GLN A 1 109 ? -2.084 -5.681 -20.765 1.00 38.03 109 GLN A C 1
ATOM 881 O O . GLN A 1 109 ? -3.101 -5.942 -20.137 1.00 38.03 109 GLN A O 1
ATOM 886 N N . GLY A 1 110 ? -1.310 -4.615 -20.451 1.00 43.25 110 GLY A N 1
ATOM 887 C CA . GLY A 1 110 ? -1.591 -3.650 -19.348 1.00 43.25 110 GLY A CA 1
ATOM 888 C C . GLY A 1 110 ? -0.536 -2.527 -19.091 1.00 43.25 110 GLY A C 1
ATOM 889 O O . GLY A 1 110 ? 0.618 -2.867 -18.913 1.00 43.25 110 GLY A O 1
ATOM 890 N N . ASN A 1 111 ? -0.907 -1.227 -18.996 1.00 42.16 111 ASN A N 1
ATOM 891 C CA . ASN A 1 111 ? -0.139 0.060 -18.922 1.00 42.16 111 ASN A CA 1
ATOM 892 C C . ASN A 1 111 ? 0.947 0.134 -17.853 1.00 42.16 111 ASN A C 1
ATOM 894 O O . ASN A 1 111 ? 0.790 0.827 -16.852 1.00 42.16 111 ASN A O 1
ATOM 898 N N . HIS A 1 112 ? 2.083 -0.513 -18.093 1.00 48.03 112 HIS A N 1
ATOM 899 C CA . HIS A 1 112 ? 3.241 -0.430 -17.212 1.00 48.03 112 HIS A CA 1
ATOM 900 C C . HIS A 1 112 ? 4.528 -0.326 -18.022 1.00 48.03 112 HIS A C 1
ATOM 902 O O . HIS A 1 112 ? 4.760 -1.127 -18.928 1.00 48.03 112 HIS A O 1
ATOM 908 N N . ASN A 1 113 ? 5.373 0.645 -17.668 1.00 42.22 113 ASN A N 1
ATOM 909 C CA . ASN A 1 113 ? 6.744 0.695 -18.158 1.00 42.22 113 ASN A CA 1
ATOM 910 C C . ASN A 1 113 ? 7.501 -0.482 -17.546 1.00 42.22 113 ASN A C 1
ATOM 912 O O . ASN A 1 113 ? 7.608 -0.601 -16.324 1.00 42.22 113 ASN A O 1
ATOM 916 N N . THR A 1 114 ? 7.996 -1.373 -18.399 1.00 47.47 114 THR A N 1
ATOM 917 C CA . THR A 1 114 ? 8.803 -2.514 -17.969 1.00 47.47 114 THR A CA 1
ATOM 918 C C . THR A 1 114 ? 10.270 -2.233 -18.268 1.00 47.47 114 THR A C 1
ATOM 920 O O . THR A 1 114 ? 10.602 -1.809 -19.367 1.00 47.47 114 THR A O 1
ATOM 923 N N . PHE A 1 115 ? 11.161 -2.513 -17.317 1.00 48.09 115 PHE A N 1
ATOM 924 C CA . PHE A 1 115 ? 12.618 -2.377 -17.479 1.00 48.09 115 PHE A CA 1
ATOM 925 C C . PHE A 1 115 ? 13.246 -3.506 -18.317 1.00 48.09 115 PHE A C 1
ATOM 927 O O . PHE A 1 115 ? 14.428 -3.804 -18.173 1.00 48.09 115 PHE A O 1
ATOM 934 N N . LYS A 1 116 ? 12.450 -4.217 -19.126 1.00 49.75 116 LYS A N 1
ATOM 935 C CA . LYS A 1 116 ? 12.950 -5.293 -19.982 1.00 49.75 116 LYS A CA 1
ATOM 936 C C . LYS A 1 116 ? 12.866 -4.858 -21.441 1.00 49.75 116 LYS A C 1
ATOM 938 O O . LYS A 1 116 ? 11.758 -4.547 -21.882 1.00 49.75 116 LYS A O 1
ATOM 943 N N . PRO A 1 117 ? 13.977 -4.905 -22.188 1.00 50.53 117 PRO A N 1
ATOM 944 C CA . PRO A 1 117 ? 13.931 -4.662 -23.618 1.00 50.53 117 PRO A CA 1
ATOM 945 C C . PRO A 1 117 ? 13.127 -5.750 -24.334 1.00 50.53 117 PRO A C 1
ATOM 947 O O . PRO A 1 117 ? 13.105 -6.918 -23.920 1.00 50.53 117 PRO A O 1
ATOM 950 N N . GLY A 1 118 ? 12.402 -5.355 -25.379 1.00 58.84 118 GLY A N 1
ATOM 951 C CA . GLY A 1 118 ? 11.544 -6.235 -26.169 1.00 58.84 118 GLY A CA 1
ATOM 952 C C . GLY A 1 118 ? 10.727 -5.463 -27.206 1.00 58.84 118 GLY A C 1
ATOM 953 O O . GLY A 1 118 ? 10.592 -4.255 -27.088 1.00 58.84 118 GLY A O 1
ATOM 954 N N . GLY A 1 119 ? 10.170 -6.169 -28.199 1.00 52.72 119 GLY A N 1
ATOM 955 C CA . GLY A 1 119 ? 9.512 -5.588 -29.383 1.00 52.72 119 GLY A CA 1
ATOM 956 C C . GLY A 1 119 ? 8.265 -4.747 -29.089 1.00 52.72 119 GLY A C 1
ATOM 957 O O . GLY A 1 119 ? 7.142 -5.228 -29.230 1.00 52.72 119 GLY A O 1
ATOM 958 N N . GLY A 1 120 ? 8.478 -3.510 -28.652 1.00 60.12 120 GLY A N 1
ATOM 959 C CA . GLY A 1 120 ? 7.492 -2.436 -28.589 1.00 60.12 120 GLY A CA 1
ATOM 960 C C . GLY A 1 120 ? 7.862 -1.291 -29.537 1.00 60.12 120 GLY A C 1
ATOM 961 O O . GLY A 1 120 ? 8.884 -1.347 -30.213 1.00 60.12 120 GLY A O 1
ATOM 962 N N . ASP A 1 121 ? 7.034 -0.248 -29.572 1.00 58.19 121 ASP A N 1
ATOM 963 C CA . ASP A 1 121 ? 7.173 0.871 -30.522 1.00 58.19 121 ASP A CA 1
ATOM 964 C C . ASP A 1 121 ? 8.003 2.056 -29.985 1.00 58.19 121 ASP A C 1
ATOM 966 O O . ASP A 1 121 ? 8.214 3.039 -30.695 1.00 58.19 121 ASP A O 1
ATOM 970 N N . GLU A 1 122 ? 8.468 2.016 -28.729 1.00 61.00 122 GLU A N 1
ATOM 971 C CA . GLU A 1 122 ? 9.264 3.107 -28.149 1.00 61.00 122 GLU A CA 1
ATOM 972 C C . GLU A 1 122 ? 10.762 2.820 -28.272 1.00 61.00 122 GLU A C 1
ATOM 974 O O . GLU A 1 122 ? 11.265 1.835 -27.742 1.00 61.00 122 GLU A O 1
ATOM 979 N N . ILE A 1 123 ? 11.492 3.697 -28.958 1.00 63.72 123 ILE A N 1
ATOM 980 C CA . ILE A 1 123 ? 12.943 3.582 -29.140 1.00 63.72 123 ILE A CA 1
ATOM 981 C C . ILE A 1 123 ? 13.644 3.917 -27.813 1.00 63.72 123 ILE A C 1
ATOM 983 O O . ILE A 1 123 ? 13.510 5.030 -27.301 1.00 63.72 123 ILE A O 1
ATOM 987 N N . ASN A 1 124 ? 14.399 2.965 -27.263 1.00 68.12 124 ASN A N 1
ATOM 988 C CA . ASN A 1 124 ? 15.288 3.167 -26.119 1.00 68.12 124 ASN A CA 1
ATOM 989 C C . ASN A 1 124 ? 16.612 3.792 -26.622 1.00 68.12 124 ASN A C 1
ATOM 991 O O . ASN A 1 124 ? 17.095 3.407 -27.689 1.00 68.12 124 ASN A O 1
ATOM 995 N N . PRO A 1 125 ? 17.216 4.761 -25.908 1.00 70.56 125 PRO A N 1
ATOM 996 C CA . PRO A 1 125 ? 18.565 5.251 -26.210 1.00 70.56 125 PRO A CA 1
ATOM 997 C C . PRO A 1 125 ? 19.683 4.204 -26.071 1.00 70.56 125 PRO A C 1
ATOM 999 O O . PRO A 1 125 ? 20.794 4.464 -26.525 1.00 70.56 125 PRO A O 1
ATOM 1002 N N . GLU A 1 126 ? 19.431 3.061 -25.432 1.00 77.94 126 GLU A N 1
ATOM 1003 C CA . GLU A 1 126 ? 20.417 1.985 -25.313 1.00 77.94 126 GLU A CA 1
ATOM 1004 C C . GLU A 1 126 ? 20.579 1.204 -26.625 1.00 77.94 126 GLU A C 1
ATOM 1006 O O . GLU A 1 126 ? 19.601 0.869 -27.304 1.00 77.94 126 GLU A O 1
ATOM 1011 N N . THR A 1 127 ? 21.832 0.893 -26.967 1.00 85.19 127 THR A N 1
ATOM 1012 C CA . THR A 1 127 ? 22.185 0.056 -28.115 1.00 85.19 127 THR A CA 1
ATOM 1013 C C . THR A 1 127 ? 22.795 -1.267 -27.673 1.00 85.19 127 THR A C 1
ATOM 1015 O O . THR A 1 127 ? 23.407 -1.384 -26.608 1.00 85.19 127 THR A O 1
ATOM 1018 N N . ARG A 1 128 ? 22.628 -2.291 -28.510 1.00 88.38 128 ARG A N 1
ATOM 1019 C CA . ARG A 1 128 ? 23.276 -3.595 -28.348 1.00 88.38 128 ARG A CA 1
ATOM 1020 C C . ARG A 1 128 ? 23.785 -4.129 -29.681 1.00 88.38 128 ARG A C 1
ATOM 1022 O O . ARG A 1 128 ? 23.340 -3.687 -30.734 1.00 88.38 128 ARG A O 1
ATOM 1029 N N . ALA A 1 129 ? 24.665 -5.126 -29.635 1.00 89.88 129 ALA A N 1
ATOM 1030 C CA . ALA A 1 129 ? 25.118 -5.824 -30.836 1.00 89.88 129 ALA A CA 1
ATOM 1031 C C . ALA A 1 129 ? 23.953 -6.524 -31.560 1.00 89.88 129 ALA A C 1
ATOM 1033 O O . ALA A 1 129 ? 23.024 -7.038 -30.913 1.00 89.88 129 ALA A O 1
ATOM 1034 N N . PHE A 1 130 ? 24.026 -6.545 -32.891 1.00 89.88 130 PHE A N 1
ATOM 1035 C CA . PHE A 1 130 ? 23.095 -7.269 -33.750 1.00 89.88 130 PHE A CA 1
ATOM 1036 C C . PHE A 1 130 ? 23.029 -8.757 -33.402 1.00 89.88 130 PHE A C 1
ATOM 1038 O O . PHE A 1 130 ? 24.031 -9.395 -33.075 1.00 89.88 130 PHE A O 1
ATOM 1045 N N . GLN A 1 131 ? 21.821 -9.311 -33.470 1.00 87.31 131 GLN A N 1
ATOM 1046 C CA . GLN A 1 131 ? 21.572 -10.738 -33.364 1.00 87.31 131 GLN A CA 1
ATOM 1047 C C . GLN A 1 131 ? 20.653 -11.185 -34.497 1.00 87.31 131 GLN A C 1
ATOM 1049 O O . GLN A 1 131 ? 19.736 -10.475 -34.914 1.00 87.31 131 GLN A O 1
ATOM 1054 N N . PHE A 1 132 ? 20.869 -12.411 -34.968 1.00 81.69 132 PHE A N 1
ATOM 1055 C CA . PHE A 1 132 ? 20.027 -13.002 -35.997 1.00 81.69 132 PHE A CA 1
ATOM 1056 C C . PHE A 1 132 ? 18.547 -12.998 -35.574 1.00 81.69 132 PHE A C 1
ATOM 1058 O O . PHE A 1 132 ? 18.172 -13.616 -34.575 1.00 81.69 132 PHE A O 1
ATOM 1065 N N . GLY A 1 133 ? 17.710 -12.315 -36.359 1.00 82.69 133 GLY A N 1
ATOM 1066 C CA . GLY A 1 133 ? 16.288 -12.099 -36.074 1.00 82.69 133 GLY A CA 1
ATOM 1067 C C . GLY A 1 133 ? 15.915 -10.635 -35.821 1.00 82.69 133 GLY A C 1
ATOM 1068 O O . GLY A 1 133 ? 14.727 -10.317 -35.843 1.00 82.69 133 GLY A O 1
ATOM 1069 N N . ASP A 1 134 ? 16.900 -9.753 -35.637 1.00 83.69 134 ASP A N 1
ATOM 1070 C CA . ASP A 1 134 ? 16.673 -8.311 -35.546 1.00 83.69 134 ASP A CA 1
ATOM 1071 C C . ASP A 1 134 ? 16.251 -7.716 -36.896 1.00 83.69 134 ASP A C 1
ATOM 1073 O O . ASP A 1 134 ? 16.690 -8.145 -37.968 1.00 83.69 134 ASP A O 1
ATOM 1077 N N . THR A 1 135 ? 15.370 -6.717 -36.847 1.00 83.12 135 THR A N 1
ATOM 1078 C CA . THR A 1 135 ? 14.847 -6.070 -38.057 1.00 83.12 135 THR A CA 1
ATOM 1079 C C . THR A 1 135 ? 15.756 -4.930 -38.512 1.00 83.12 135 THR A C 1
ATOM 1081 O O . THR A 1 135 ? 16.368 -4.239 -37.700 1.00 83.12 135 THR A O 1
ATOM 1084 N N . LEU A 1 136 ? 15.807 -4.688 -39.826 1.00 82.88 136 LEU A N 1
ATOM 1085 C CA . LEU A 1 136 ? 16.618 -3.614 -40.416 1.00 82.88 136 LEU A CA 1
ATOM 1086 C C . LEU A 1 136 ? 16.236 -2.222 -39.880 1.00 82.88 136 LEU A C 1
ATOM 1088 O O . LEU A 1 136 ? 17.080 -1.336 -39.784 1.00 82.88 136 LEU A O 1
ATOM 1092 N N . GLU A 1 137 ? 14.970 -2.040 -39.510 1.00 81.88 137 GLU A N 1
ATOM 1093 C CA . GLU A 1 137 ? 14.430 -0.785 -38.975 1.00 81.88 137 GLU A CA 1
ATOM 1094 C C . GLU A 1 137 ? 15.001 -0.427 -37.596 1.00 81.88 137 GLU A C 1
ATOM 1096 O O . GLU A 1 137 ? 14.983 0.738 -37.206 1.00 81.88 137 GLU A O 1
ATOM 1101 N N . GLN A 1 138 ? 15.538 -1.408 -36.869 1.00 84.81 138 GLN A N 1
ATOM 1102 C CA . GLN A 1 138 ? 16.109 -1.213 -35.537 1.00 84.81 138 GLN A CA 1
ATOM 1103 C C . GLN A 1 138 ? 17.614 -0.908 -35.570 1.00 84.81 138 GLN A C 1
ATOM 1105 O O . GLN A 1 138 ? 18.195 -0.631 -34.521 1.00 84.81 138 GLN A O 1
ATOM 1110 N N . ILE A 1 139 ? 18.258 -0.936 -36.744 1.00 88.81 139 ILE A N 1
ATOM 1111 C CA . ILE A 1 139 ? 19.697 -0.672 -36.869 1.00 88.81 139 ILE A CA 1
ATOM 1112 C C . ILE A 1 139 ? 20.002 0.803 -36.595 1.00 88.81 139 ILE A C 1
ATOM 1114 O O . ILE A 1 139 ? 19.494 1.706 -37.263 1.00 88.81 139 ILE A O 1
ATOM 1118 N N . ASP A 1 140 ? 20.910 1.058 -35.651 1.00 90.94 140 ASP A N 1
ATOM 1119 C CA . ASP A 1 140 ? 21.562 2.356 -35.538 1.00 90.94 140 ASP A CA 1
ATOM 1120 C C . ASP A 1 140 ? 22.681 2.454 -36.576 1.00 90.94 140 ASP A C 1
ATOM 1122 O O . ASP A 1 140 ? 23.836 2.107 -36.322 1.00 90.94 140 ASP A O 1
ATOM 1126 N N . PHE A 1 141 ? 22.352 2.960 -37.763 1.00 89.75 141 PHE A N 1
ATOM 1127 C CA . PHE A 1 141 ? 23.345 3.158 -38.819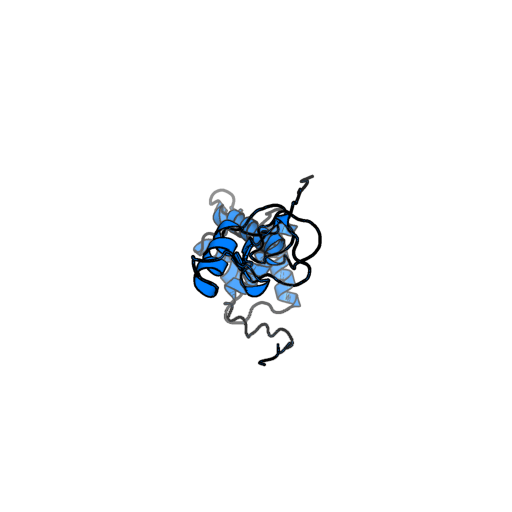 1.00 89.75 141 PHE A CA 1
ATOM 1128 C C . PHE A 1 141 ? 24.463 4.122 -38.416 1.00 89.75 141 PHE A C 1
ATOM 1130 O O . PHE A 1 141 ? 25.577 3.990 -38.911 1.00 89.75 141 PHE A O 1
ATOM 1137 N N . THR A 1 142 ? 24.210 5.069 -37.511 1.00 91.19 142 THR A N 1
ATOM 1138 C CA . THR A 1 142 ? 25.243 6.025 -37.088 1.00 91.19 142 THR A CA 1
ATOM 1139 C C . THR A 1 142 ? 26.305 5.316 -36.260 1.00 91.19 142 THR A C 1
ATOM 1141 O O . THR A 1 142 ? 27.497 5.432 -36.551 1.00 91.19 142 THR A O 1
ATOM 1144 N N . ALA A 1 143 ? 25.869 4.550 -35.259 1.00 89.50 143 ALA A N 1
ATOM 1145 C CA . ALA A 1 143 ? 26.766 3.749 -34.436 1.00 89.50 143 ALA A CA 1
ATOM 1146 C C . ALA A 1 143 ? 27.441 2.645 -35.265 1.00 89.50 143 ALA A C 1
ATOM 1148 O O . ALA A 1 143 ? 28.655 2.472 -35.188 1.00 89.50 143 ALA A O 1
ATOM 1149 N N . SER A 1 144 ? 26.689 2.000 -36.160 1.00 92.81 144 SER A N 1
ATOM 1150 C CA . SER A 1 144 ? 27.213 0.919 -36.999 1.00 92.81 144 SER A CA 1
ATOM 1151 C C . SER A 1 144 ? 28.285 1.394 -37.983 1.00 92.81 144 SER A C 1
ATOM 1153 O O . SER A 1 144 ? 29.328 0.765 -38.129 1.00 92.81 144 SER A O 1
ATOM 1155 N N . ILE A 1 145 ? 28.077 2.539 -38.648 1.00 91.75 145 ILE A N 1
ATOM 1156 C CA . ILE A 1 145 ? 29.079 3.128 -39.554 1.00 91.75 145 ILE A CA 1
ATOM 1157 C C . ILE A 1 145 ? 30.325 3.550 -38.775 1.00 91.75 145 ILE A C 1
ATOM 1159 O O . ILE A 1 145 ? 31.444 3.351 -39.250 1.00 91.75 145 ILE A O 1
ATOM 1163 N N . ARG A 1 146 ? 30.149 4.110 -37.572 1.00 91.19 146 ARG A N 1
ATOM 1164 C CA . ARG A 1 146 ? 31.268 4.461 -36.694 1.00 91.19 146 ARG A CA 1
ATOM 1165 C C . ARG A 1 146 ? 32.086 3.221 -36.325 1.00 91.19 146 ARG A C 1
ATOM 1167 O O . ARG A 1 146 ? 33.309 3.272 -36.423 1.00 91.19 146 ARG A O 1
ATOM 1174 N N . ASN A 1 147 ? 31.436 2.125 -35.942 1.00 91.44 147 ASN A N 1
ATOM 1175 C CA . ASN A 1 147 ? 32.110 0.873 -35.594 1.00 91.44 147 ASN A CA 1
ATOM 1176 C C . ASN A 1 147 ? 32.832 0.267 -36.801 1.00 91.44 147 ASN A C 1
ATOM 1178 O O . ASN A 1 147 ? 34.014 -0.051 -36.698 1.00 91.44 147 ASN A O 1
ATOM 1182 N N . ALA A 1 148 ? 32.188 0.251 -37.969 1.00 92.56 148 ALA A N 1
ATOM 1183 C CA . ALA A 1 148 ? 32.797 -0.191 -39.221 1.00 92.56 148 ALA A CA 1
ATOM 1184 C C . ALA A 1 148 ? 34.074 0.601 -39.565 1.00 92.56 148 ALA A C 1
ATOM 1186 O O . ALA A 1 148 ? 35.093 0.021 -39.934 1.00 92.56 148 ALA A O 1
ATOM 1187 N N . GLN A 1 149 ? 34.071 1.926 -39.383 1.00 90.12 149 GLN A N 1
ATOM 1188 C CA . GLN A 1 149 ? 35.267 2.752 -39.592 1.00 90.12 149 GLN A CA 1
ATOM 1189 C C . GLN A 1 149 ? 36.370 2.477 -38.563 1.00 90.12 149 GLN A C 1
ATOM 1191 O O . GLN A 1 149 ? 37.550 2.498 -38.916 1.00 90.12 149 GLN A O 1
ATOM 1196 N N . ILE A 1 150 ? 36.008 2.210 -37.305 1.00 88.19 150 ILE A N 1
ATOM 1197 C CA . ILE A 1 150 ? 36.965 1.844 -36.251 1.00 88.19 150 ILE A CA 1
ATOM 1198 C C . ILE A 1 150 ? 37.609 0.483 -36.556 1.00 88.19 150 ILE A C 1
ATOM 1200 O O . ILE A 1 150 ? 38.822 0.339 -36.415 1.00 88.19 150 ILE A O 1
ATOM 1204 N N . ASN A 1 1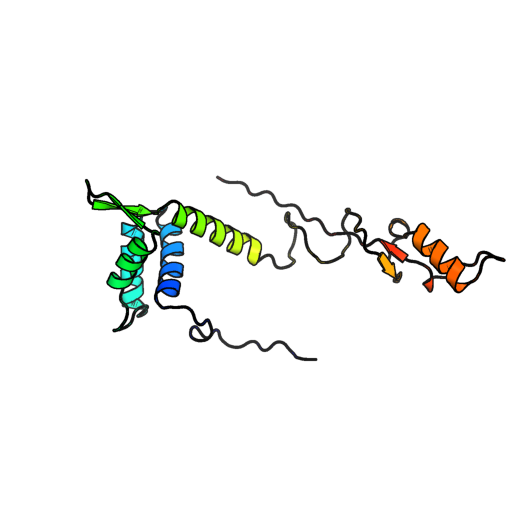51 ? 36.820 -0.493 -37.008 1.00 88.06 151 ASN A N 1
ATOM 1205 C CA . ASN A 1 151 ? 37.261 -1.874 -37.211 1.00 88.06 151 ASN A CA 1
ATOM 1206 C C . ASN A 1 151 ? 37.948 -2.109 -38.564 1.00 88.06 151 ASN A C 1
ATOM 1208 O O . ASN A 1 151 ? 38.822 -2.973 -38.676 1.00 88.06 151 ASN A O 1
ATOM 1212 N N . HIS A 1 152 ? 37.565 -1.362 -39.600 1.00 88.50 152 HIS A N 1
ATOM 1213 C CA . HIS A 1 152 ? 38.011 -1.594 -40.977 1.00 88.50 152 HIS A CA 1
ATOM 1214 C C . HIS A 1 152 ? 38.759 -0.411 -41.612 1.00 88.50 152 HIS A C 1
ATOM 1216 O O . HIS A 1 152 ? 39.322 -0.567 -42.697 1.00 88.50 152 HIS A O 1
ATOM 1222 N N . GLY A 1 153 ? 38.844 0.733 -40.927 1.00 83.50 153 GLY A N 1
ATOM 1223 C CA . GLY A 1 153 ? 39.579 1.911 -41.386 1.00 83.50 153 GLY A CA 1
ATOM 1224 C C . GLY A 1 153 ? 38.786 2.815 -42.337 1.00 83.50 153 GLY A C 1
ATOM 1225 O O . GLY A 1 153 ? 37.625 2.571 -42.660 1.00 83.50 153 GLY A O 1
ATOM 1226 N N . ILE A 1 154 ? 39.426 3.906 -42.769 1.00 81.44 154 ILE A N 1
ATOM 1227 C CA . ILE A 1 154 ? 38.791 4.990 -43.545 1.00 81.44 154 ILE A CA 1
ATOM 1228 C C . ILE A 1 154 ? 39.022 4.901 -45.060 1.00 81.44 154 ILE A C 1
ATOM 1230 O O . ILE A 1 154 ? 38.304 5.549 -45.818 1.00 81.44 154 ILE A O 1
ATOM 1234 N N . ASP A 1 155 ? 40.008 4.116 -45.502 1.00 81.06 155 ASP A N 1
ATOM 1235 C CA . ASP A 1 155 ? 40.455 4.104 -46.902 1.00 81.06 155 ASP A CA 1
ATOM 1236 C C . ASP A 1 155 ? 39.477 3.365 -47.830 1.00 81.06 155 ASP A C 1
ATOM 1238 O O . ASP A 1 155 ? 39.302 3.737 -48.990 1.00 81.06 155 ASP A O 1
ATOM 1242 N N . SER A 1 156 ? 38.807 2.328 -47.316 1.00 81.06 156 SER A N 1
ATOM 1243 C CA . SER A 1 156 ? 37.768 1.586 -48.032 1.00 81.06 156 SER A CA 1
ATOM 1244 C C . SER A 1 156 ? 36.633 1.221 -47.084 1.00 81.06 156 SER A C 1
ATOM 1246 O O . SER A 1 156 ? 36.851 0.485 -46.122 1.00 81.06 156 SER A O 1
ATOM 1248 N N . PHE A 1 157 ? 35.418 1.698 -47.364 1.00 84.81 157 PHE A N 1
ATOM 1249 C CA . PHE A 1 157 ? 34.260 1.375 -46.535 1.00 84.81 157 PHE A CA 1
ATOM 1250 C C . PHE A 1 157 ? 33.917 -0.114 -46.648 1.00 84.81 157 PHE A C 1
ATOM 1252 O O . PHE A 1 157 ? 33.543 -0.607 -47.715 1.00 84.81 157 PHE A O 1
ATOM 1259 N N . LYS A 1 158 ? 34.035 -0.815 -45.524 1.00 88.06 158 LYS A N 1
ATOM 1260 C CA . LYS A 1 158 ? 33.622 -2.202 -45.339 1.00 88.06 158 LYS A CA 1
ATOM 1261 C C . LYS A 1 158 ? 32.813 -2.261 -44.052 1.00 88.06 158 LYS A C 1
ATOM 1263 O O . LYS A 1 158 ? 33.213 -1.642 -43.078 1.00 88.06 158 LYS A O 1
ATOM 1268 N N . MET A 1 159 ? 31.694 -2.975 -44.070 1.00 87.44 159 MET A N 1
ATOM 1269 C CA . MET A 1 159 ? 30.823 -3.173 -42.913 1.00 87.44 159 MET A CA 1
ATOM 1270 C C . MET A 1 159 ? 30.465 -4.653 -42.828 1.00 87.44 159 MET A C 1
ATOM 1272 O O . MET A 1 159 ? 30.123 -5.267 -43.845 1.00 87.44 159 MET A O 1
ATOM 1276 N N . GLN A 1 160 ? 30.591 -5.222 -41.638 1.00 89.75 160 GLN A N 1
ATOM 1277 C CA . GLN A 1 160 ? 30.262 -6.608 -41.327 1.00 89.75 160 GLN A CA 1
ATOM 1278 C C . GLN A 1 160 ? 29.143 -6.675 -40.284 1.00 89.75 160 GLN A C 1
ATOM 1280 O O . GLN A 1 160 ? 28.768 -5.667 -39.692 1.00 89.75 160 GLN A O 1
ATOM 1285 N N . GLU A 1 161 ? 28.586 -7.869 -40.084 1.00 88.06 161 GLU A N 1
ATOM 1286 C CA . GLU A 1 161 ? 27.527 -8.112 -39.095 1.00 88.06 161 GLU A CA 1
ATOM 1287 C C . GLU A 1 161 ? 27.946 -7.672 -37.683 1.00 88.06 161 GLU A C 1
ATOM 1289 O O . GLU A 1 161 ? 27.154 -7.069 -36.967 1.00 88.06 161 GLU A O 1
ATOM 1294 N N . ASP A 1 162 ? 29.219 -7.874 -37.337 1.00 89.56 162 ASP A N 1
ATOM 1295 C CA . ASP A 1 162 ? 29.797 -7.505 -36.040 1.00 89.56 162 ASP A CA 1
ATOM 1296 C C . ASP A 1 162 ? 29.880 -5.984 -35.812 1.00 89.56 162 ASP A C 1
ATOM 1298 O O . ASP A 1 162 ? 30.026 -5.537 -34.674 1.00 89.56 162 ASP A O 1
ATOM 1302 N N . ASP A 1 163 ? 29.778 -5.179 -36.877 1.00 91.69 163 ASP A N 1
ATOM 1303 C CA . ASP A 1 163 ? 29.747 -3.717 -36.776 1.00 91.69 163 ASP A CA 1
ATOM 1304 C C . ASP A 1 163 ? 28.338 -3.188 -36.491 1.00 91.69 163 ASP A C 1
ATOM 1306 O O . ASP A 1 163 ? 28.191 -2.020 -36.132 1.00 91.69 163 ASP A O 1
ATOM 1310 N N . LEU A 1 164 ? 27.300 -4.008 -36.681 1.00 92.81 164 LEU A N 1
ATOM 1311 C CA . LEU A 1 164 ? 25.912 -3.574 -36.585 1.00 92.81 164 LEU A CA 1
ATOM 1312 C C . LEU A 1 164 ? 25.477 -3.415 -35.124 1.00 92.81 164 LEU A C 1
ATOM 1314 O O . LEU A 1 164 ? 25.504 -4.355 -34.325 1.00 92.81 164 LEU A O 1
ATO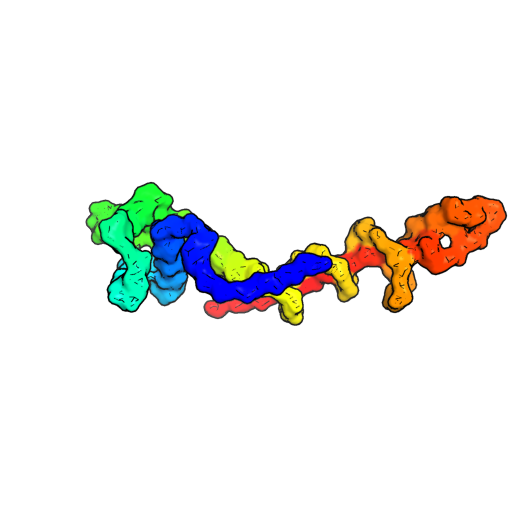M 1318 N N . GLU A 1 165 ? 24.989 -2.220 -34.803 1.00 91.81 165 GLU A N 1
ATOM 1319 C CA . GLU A 1 165 ? 24.324 -1.913 -33.541 1.00 91.81 165 GLU A CA 1
ATOM 1320 C C . GLU A 1 165 ? 22.818 -1.756 -33.730 1.00 91.81 165 GLU A C 1
ATOM 1322 O O . GLU A 1 165 ? 22.334 -1.181 -34.706 1.00 91.81 165 GLU A O 1
ATOM 1327 N N . ILE A 1 166 ? 22.074 -2.249 -32.749 1.00 90.00 166 ILE A N 1
ATOM 1328 C CA . ILE A 1 166 ? 20.620 -2.258 -32.702 1.00 90.00 166 ILE A CA 1
ATOM 1329 C C . ILE A 1 166 ? 20.159 -1.349 -31.580 1.00 90.00 166 ILE A C 1
ATOM 1331 O O . ILE A 1 166 ? 20.580 -1.518 -30.435 1.00 90.00 166 ILE A O 1
ATOM 1335 N N . LYS A 1 167 ? 19.263 -0.414 -31.902 1.00 86.31 167 LYS A N 1
ATOM 1336 C CA . LYS A 1 167 ? 18.526 0.350 -30.897 1.00 86.31 167 LYS A CA 1
ATOM 1337 C C . LYS A 1 167 ? 17.525 -0.570 -30.240 1.00 86.31 167 LYS A C 1
ATOM 1339 O O . LYS A 1 167 ? 16.671 -1.158 -30.911 1.00 86.31 167 LYS A O 1
ATOM 1344 N N . GLU A 1 168 ? 17.615 -0.691 -28.926 1.00 73.69 168 GLU A N 1
ATOM 1345 C CA . GLU A 1 168 ? 16.611 -1.455 -28.216 1.00 73.69 168 GLU A CA 1
ATOM 1346 C C . GLU A 1 168 ? 15.262 -0.745 -28.286 1.00 73.69 168 GLU A C 1
ATOM 1348 O O . GLU A 1 168 ? 15.159 0.481 -28.319 1.00 73.69 168 GLU A O 1
ATOM 1353 N N . THR A 1 169 ? 14.201 -1.538 -28.319 1.00 69.44 169 THR A N 1
ATOM 1354 C CA . THR A 1 169 ? 12.844 -1.029 -28.170 1.00 69.44 169 THR A CA 1
ATOM 1355 C C . THR A 1 169 ? 12.357 -1.341 -26.763 1.00 69.44 169 THR A C 1
ATOM 1357 O O . THR A 1 169 ? 12.589 -2.420 -26.207 1.00 69.44 169 THR A O 1
ATOM 1360 N N . GLY A 1 170 ? 11.743 -0.341 -26.145 1.00 57.62 170 GLY A N 1
ATOM 1361 C CA . GLY A 1 170 ? 11.045 -0.454 -24.885 1.00 57.62 170 GLY A CA 1
ATOM 1362 C C . GLY A 1 170 ? 9.653 -1.023 -25.120 1.00 57.62 170 GLY A C 1
ATOM 1363 O O . GLY A 1 170 ? 8.896 -0.568 -25.979 1.00 57.62 170 GLY A O 1
ATOM 1364 N N . PHE A 1 171 ? 9.286 -2.014 -24.315 1.00 56.12 171 PHE A N 1
ATOM 1365 C CA . PHE A 1 171 ? 7.924 -2.516 -24.295 1.00 56.12 171 PHE A CA 1
ATOM 1366 C C . PHE A 1 171 ? 7.041 -1.599 -23.436 1.00 56.12 171 PHE A C 1
ATOM 1368 O O . PHE A 1 171 ? 7.175 -1.566 -22.208 1.00 56.12 171 PHE A O 1
ATOM 1375 N N . LYS A 1 172 ? 6.109 -0.891 -24.086 1.00 48.81 172 LYS A N 1
ATOM 1376 C CA . LYS A 1 172 ? 5.040 -0.126 -23.437 1.00 48.81 172 LYS A CA 1
ATOM 1377 C C . LYS A 1 172 ? 3.750 -0.931 -23.477 1.00 48.81 172 LYS A C 1
ATOM 1379 O O . LYS A 1 172 ? 3.213 -1.216 -24.543 1.00 48.81 172 LYS A O 1
ATOM 1384 N N . ALA A 1 173 ? 3.236 -1.307 -22.319 1.00 48.03 173 ALA A N 1
ATOM 1385 C CA . ALA A 1 173 ? 1.944 -1.980 -22.242 1.00 48.03 173 ALA A CA 1
ATOM 1386 C C . ALA A 1 173 ? 0.808 -0.944 -22.057 1.00 48.03 173 ALA A C 1
ATOM 1388 O O . ALA A 1 173 ? 1.137 0.208 -21.815 1.00 48.03 173 ALA A O 1
ATOM 1389 N N . GLN A 1 174 ? -0.490 -1.290 -22.218 1.00 45.38 174 GLN A N 1
ATOM 1390 C CA . GLN A 1 174 ? -1.649 -0.388 -21.987 1.00 45.38 174 GLN A CA 1
ATOM 1391 C C . GLN A 1 174 ? -2.804 -1.017 -21.174 1.00 45.38 174 GLN A C 1
ATOM 1393 O O . GLN A 1 174 ? -3.166 -2.148 -21.456 1.00 45.38 174 GLN A O 1
ATOM 1398 N N . THR A 1 175 ? -3.343 -0.329 -20.144 1.00 47.03 175 THR A N 1
ATOM 1399 C CA . THR A 1 175 ? -4.401 -0.798 -19.208 1.00 47.03 175 THR A CA 1
ATOM 1400 C C . THR A 1 175 ? -5.457 0.284 -19.061 1.00 47.03 175 THR A C 1
ATOM 1402 O O . THR A 1 175 ? -5.124 1.469 -18.957 1.00 47.03 175 THR A O 1
ATOM 1405 N N . SER A 1 176 ? -6.713 -0.147 -19.027 1.00 45.06 176 SER A N 1
ATOM 1406 C CA . SER A 1 176 ? -7.886 0.675 -18.759 1.00 45.06 176 SER A CA 1
ATOM 1407 C C . SER A 1 176 ? -8.612 0.060 -17.570 1.00 45.06 176 SER A C 1
ATOM 1409 O O . SER A 1 176 ? -9.094 -1.067 -17.660 1.00 45.06 176 SER A O 1
ATOM 1411 N N . THR A 1 177 ? -8.678 0.782 -16.455 1.00 47.31 177 THR A N 1
ATOM 1412 C CA . THR A 1 177 ? -9.478 0.374 -15.295 1.00 47.31 177 THR A CA 1
ATOM 1413 C C . THR A 1 177 ? -10.821 1.088 -15.374 1.00 47.31 177 THR A C 1
ATOM 1415 O O . THR A 1 177 ? -10.865 2.316 -15.333 1.00 47.31 177 THR A O 1
ATOM 1418 N N . VAL A 1 178 ? -11.911 0.331 -15.500 1.00 34.72 178 VAL A N 1
ATOM 1419 C CA . VAL A 1 178 ? -13.274 0.853 -15.332 1.00 34.72 178 VAL A CA 1
ATOM 1420 C C . VAL A 1 178 ? -13.638 0.731 -13.854 1.00 34.72 178 VAL A C 1
ATOM 1422 O O . VAL A 1 178 ? -13.575 -0.362 -13.296 1.00 34.72 178 VAL A O 1
ATOM 1425 N N . LEU A 1 179 ? -13.994 1.853 -13.231 1.00 29.48 179 LEU A N 1
ATOM 1426 C CA . LEU A 1 179 ? -14.632 1.908 -11.915 1.00 29.48 179 LEU A CA 1
ATOM 1427 C C . LEU A 1 179 ? -16.153 1.926 -12.136 1.00 29.48 179 LEU A C 1
ATOM 1429 O O . LEU A 1 179 ? -16.638 2.801 -12.855 1.00 29.48 179 LEU A O 1
ATOM 1433 N N . MET A 1 180 ? -16.871 0.957 -11.560 1.00 34.50 180 MET A N 1
ATOM 1434 C CA . MET A 1 180 ? -18.329 0.997 -11.369 1.00 34.50 180 MET A CA 1
ATOM 1435 C C . MET A 1 180 ? -18.635 1.265 -9.903 1.00 34.50 180 MET A C 1
ATOM 1437 O O . MET A 1 180 ? -17.883 0.724 -9.061 1.00 34.50 180 MET A O 1
#

=== Feature glossary ===
The features interleaved in this record are:

— What the protein is —

Sequence gives the chain of amino acids in standard one-letter code (A=alanine, C=cysteine, …, Y=tyrosine), read N→C. It is the only feature that is directly encoded by the gene; all structural features are derived from the folded form of this sequence.

Database cross-references. InterPro integrates a dozen domain/family signature databases into unified entries with residue-range hits. GO terms attach function/process/location labels with evidence codes. CATH codes position the fold in a four-level structural taxonomy. Organism is the NCBI-taxonomy species name.

— Where its atoms are —

Atomic coordinates in PDBx/mmCIF format — the same representation the Protein Data Bank distributes. Each line of the _atom_site loop places one backbone atom in Cartesian space (units: ångströms, origin: arbitrary).

The six renders are orthographic views along the three Cartesian axes in both directions. Representation (cartoon, sticks, or surface) and color scheme (sequence-rainbow or by-chain) vary across proteins so the training set covers all the common visualization conventions.

— Local backbone conformation —

Eight-state secondary structure (DSSP): H is the canonical α-helix, G the tighter 3₁₀-helix, I the wider π-helix; E/B are β-structure, T and S are turns and bends, and '-' is everything else. DSSP derives these from the pattern of main-chain N–H···O=C hydrogen bonds, not from the sequence.

P-SEA three-state annotation labels each residue as helix, strand, or coil based purely on the geometry of the Cα trace. It serves as a fallback when the full backbone (and thus DSSP) is unavailable.

The φ/ψ torsion pair specifies the backbone conformation at each residue. φ rotates about the N–Cα bond, ψ about the Cα–C bond. Steric clashes forbid most of the (φ, ψ) plane — the allowed regions (α-helix basin, β-sheet basin, left-handed helix) are the Ramachandran-allowed regions.

— Global shape and packing —

The geometric summary reports three shape descriptors. Rg (radius of gyration) measures how spread out the Cα atoms are about their centre of mass; compact globular proteins have small Rg, elongated or unfolded ones large. Cα contacts (<8 Å, |i−j|>4) count long-range residue pairs in spatial proximity — high for tightly packed folds, near zero for rods or random coil. The bounding-box extents give the protein's footprint along x, y, z in Å.

Solvent-accessible surface area (SASA) is the area in Å² traced out by the centre of a 1.4 Å probe sphere (a water molecule) rolled over the protein's van der Waals surface (Shrake–Rupley / Lee–Richards construction). Buried residues have near-zero SASA; fully exposed residues can exceed 200 Å². The total SASA scales roughly with the number of surface residues.

The contact map is a binary N×N matrix image: pixel (i, j) is dark where Cα_i and Cα_j are within 8 Å and |i−j|>4. Because the |i−j|>4 filter removes local helical contacts, off-diagonal stripes parallel to the main diagonal indicate parallel β-sheets; stripes perpendicular to it indicate antiparallel β-sheets. The Ramachandran plot scatters every residue's (φ, ψ) pair against the sterically allowed regions. The PAE heatmap renders the predicted-aligned-error matrix.

— Structural neighborhood —

3Di is Foldseek's structural alphabet. Each residue is assigned one of twenty discrete states based on how its Cα sits relative to its spatial (not sequential) neighbors. Aligning 3Di strings finds structural homologs roughly as well as full 3D superposition, but orders of magnitude faster.

Nearest PDB neighbors are the top structural matches found by Foldseek when searching this structure against the entire Protein Data Bank. Each hit reports a TM-score (0 to 1; >0.5 almost always implies the same fold) and an E-value. These are *structural* homologs — they may share no detectable sequence similarity.

— Confidence and disorder —

For AlphaFold models, the B-factor field carries pLDDT — the model's own estimate of local accuracy on a 0–100 scale. Regions with pLDDT<50 should be treated as essentially unmodeled; they often correspond to intrinsically disordered segments.

Crystallographic B-factors measure how much each atom's electron density is smeared out, in Å². They rise in mobile loops and surface residues and fall in the buried interior. In AlphaFold models this column is repurposed to hold pLDDT instead.

Predicted aligned error is AlphaFold's pairwise confidence. Unlike pLDDT (per-residue), PAE is per-residue-pair and captures whether two parts of the structure are correctly placed relative to each other. Units are ångströms of expected positional error.